Protein AF-A0A8W7PYZ7-F1 (afdb_monomer_lite)

Secondary structure (DSSP, 8-state):
---SHHHHHHHHHHHHHHHHHHHHHHHHHH-TTTT----TT-------SS-EE-----SEE-HHHHHHHTT-SSEEE--EES-GGGTEEEEEEETTEEEEEE-S--SS-SS---GGGEEEEHHHHHT-TT------TTTHHHHHHHHTT--GGGEEE-HHHHTS--EE------PPPPEEE--S-HHHHTTSHHHHHHHHHHHTTS-EEESSSSEEP-EEETTEEE-GGGGG-

Radius of gyration: 27.24 Å; chains: 1; bounding box: 59×61×91 Å

pLDDT: mean 79.88, std 17.08, range [31.34, 96.62]

InterPro domains:
  IPR005027 Glycosyl transferase, family 43 [PF03360] (68-173)
  IPR005027 Glycosyl transferase, family 43 [PTHR10896] (60-178)
  IPR029044 Nucleotide-diphospho-sugar transferases [G3DSA:3.90.550.10] (58-192)
  IPR029044 Nucleotide-diphospho-sugar transferases [SSF53448] (68-176)

Foldseek 3Di:
DDDPPVVVVVVVVVVVVVVVVVVVVVCCVVCVPPPPDPCPPPDDPPPQDFDWDQPDPADAFAPVVVVQQSPQPAKEFAKEACADQLRIKGFKFAPQFGQFIWHLDLPLFQDQDDSNGMIGGVVLVVVQPPQDQDPDPSCRVRSNCVSSVDDRRSYGYTPVRRLDHRHYRDDDDPDAQHEEAAQDDLVLCVSISNSSVSVVCVVVRNHHYDNPDGRYTWIGHRSDTDRPCVVVD

Organism: Anopheles coluzzii (NCBI:txid1518534)

Structure (mmCIF, N/CA/C/O backbone):
data_AF-A0A8W7PYZ7-F1
#
_entry.id   AF-A0A8W7PYZ7-F1
#
loop_
_atom_site.group_PDB
_atom_site.id
_atom_site.type_symbol
_atom_site.label_atom_id
_atom_site.label_alt_id
_atom_site.label_comp_id
_atom_site.label_asym_id
_atom_site.label_entity_id
_atom_site.label_seq_id
_atom_site.pdbx_PDB_ins_code
_atom_site.Cartn_x
_atom_site.Cartn_y
_atom_site.Cartn_z
_atom_site.occupancy
_atom_site.B_iso_or_equiv
_atom_site.auth_seq_id
_atom_site.auth_comp_id
_atom_site.auth_asym_id
_atom_site.auth_atom_id
_atom_site.pdbx_PDB_model_num
ATOM 1 N N . MET A 1 1 ? -29.301 44.071 -71.302 1.00 44.09 1 MET A N 1
ATOM 2 C CA . MET A 1 1 ? -29.989 42.906 -70.702 1.00 44.09 1 MET A CA 1
ATOM 3 C C . MET A 1 1 ? -29.225 42.459 -69.457 1.00 44.09 1 MET A C 1
ATOM 5 O O . MET A 1 1 ? -28.259 41.724 -69.577 1.00 44.09 1 MET A O 1
ATOM 9 N N . GLY A 1 2 ? -29.612 42.940 -68.274 1.00 45.56 2 GLY A N 1
ATOM 10 C CA . GLY A 1 2 ? -29.101 42.477 -66.977 1.00 45.56 2 GLY A CA 1
ATOM 11 C C . GLY A 1 2 ? -30.307 42.198 -66.090 1.00 45.56 2 GLY A C 1
ATOM 12 O O . GLY A 1 2 ? -30.921 43.128 -65.585 1.00 45.56 2 GLY A O 1
ATOM 13 N N . GLY A 1 3 ? -30.742 40.937 -66.058 1.00 44.16 3 GLY A N 1
ATOM 14 C CA . GLY A 1 3 ? -32.042 40.531 -65.518 1.00 44.16 3 GLY A CA 1
ATOM 15 C C . GLY A 1 3 ? -32.145 40.547 -63.982 1.00 44.16 3 GLY A C 1
ATOM 16 O O . GLY A 1 3 ? -31.135 40.677 -63.291 1.00 44.16 3 GLY A O 1
ATOM 17 N N . PRO A 1 4 ? -33.358 40.336 -63.435 1.00 53.09 4 PRO A N 1
ATOM 18 C CA . PRO A 1 4 ? -33.716 40.479 -62.015 1.00 53.09 4 PRO A CA 1
ATOM 19 C C . PRO A 1 4 ? -33.202 39.323 -61.127 1.00 53.09 4 PRO A C 1
ATOM 21 O O . PRO A 1 4 ? -33.921 38.800 -60.280 1.00 53.09 4 PRO A O 1
ATOM 24 N N . ARG A 1 5 ? -31.962 38.862 -61.333 1.00 51.47 5 ARG A N 1
ATOM 25 C CA . ARG A 1 5 ? -31.424 37.638 -60.707 1.00 51.47 5 ARG A CA 1
ATOM 26 C C . ARG A 1 5 ? -30.732 37.863 -59.356 1.00 51.47 5 ARG A C 1
ATOM 28 O O . ARG A 1 5 ? -30.641 36.924 -58.573 1.00 51.47 5 ARG A O 1
ATOM 35 N N . THR A 1 6 ? -30.284 39.076 -59.035 1.00 54.50 6 THR A N 1
ATOM 36 C CA . THR A 1 6 ? -29.519 39.355 -57.802 1.00 54.50 6 THR A CA 1
ATOM 37 C C . THR A 1 6 ? -30.389 39.572 -56.559 1.00 54.50 6 THR A C 1
ATOM 39 O O . THR A 1 6 ? -30.038 39.081 -55.487 1.00 54.50 6 THR A O 1
ATOM 42 N N . SER A 1 7 ? -31.553 40.224 -56.669 1.00 52.19 7 SER A N 1
ATOM 43 C CA . SER A 1 7 ? -32.444 40.454 -55.513 1.00 52.19 7 SER A CA 1
ATOM 44 C C . SER A 1 7 ? -33.155 39.178 -55.042 1.00 52.19 7 SER A C 1
ATOM 46 O O . SER A 1 7 ? -33.316 38.962 -53.840 1.00 52.19 7 SER A O 1
ATOM 48 N N . ILE A 1 8 ? -33.518 38.294 -55.979 1.00 56.94 8 ILE A N 1
ATOM 49 C CA . ILE A 1 8 ? -34.173 37.009 -55.700 1.00 56.94 8 ILE A CA 1
ATOM 50 C C . ILE A 1 8 ? -33.225 36.081 -54.932 1.00 56.94 8 ILE A C 1
ATOM 52 O O . ILE A 1 8 ? -33.639 35.473 -53.951 1.00 56.94 8 ILE A O 1
ATOM 56 N N . PHE A 1 9 ? -31.942 36.043 -55.302 1.00 55.41 9 PHE A N 1
ATOM 57 C CA . PHE A 1 9 ? -30.943 35.165 -54.686 1.00 55.41 9 PHE A CA 1
ATOM 58 C C . PHE A 1 9 ? -30.613 35.551 -53.232 1.00 55.41 9 PHE A C 1
ATOM 60 O O . PHE A 1 9 ? -30.503 34.690 -52.359 1.00 55.41 9 PHE A O 1
ATOM 67 N N . LEU A 1 10 ? -30.525 36.854 -52.934 1.00 55.81 10 LEU A N 1
ATOM 68 C CA . LEU A 1 10 ? -30.365 37.361 -51.563 1.00 55.81 10 LEU A CA 1
ATOM 69 C C . LEU A 1 10 ? -31.605 37.092 -50.697 1.00 55.81 10 LEU A C 1
ATOM 71 O O . LEU A 1 10 ? -31.470 36.753 -49.519 1.00 55.81 10 LEU A O 1
ATOM 75 N N . ARG A 1 11 ? -32.807 37.195 -51.278 1.00 55.12 11 ARG A N 1
ATOM 76 C CA . ARG A 1 11 ? -34.067 36.867 -50.596 1.00 55.12 11 ARG A CA 1
ATOM 77 C C . ARG A 1 11 ? -34.180 35.362 -50.332 1.00 55.12 11 ARG A C 1
ATOM 79 O O . ARG A 1 11 ? -34.591 34.986 -49.241 1.00 55.12 11 ARG A O 1
ATOM 86 N N . GLN A 1 12 ? -33.725 34.520 -51.263 1.00 55.97 12 GLN A N 1
ATOM 87 C CA . GLN A 1 12 ? -33.656 33.061 -51.111 1.00 55.97 12 GLN A CA 1
ATOM 88 C C . GLN A 1 12 ? -32.677 32.635 -50.012 1.00 55.97 12 GLN A C 1
ATOM 90 O O . GLN A 1 12 ? -33.028 31.797 -49.190 1.00 55.97 12 GLN A O 1
ATOM 95 N N . LYS A 1 13 ? -31.485 33.247 -49.940 1.00 55.66 13 LYS A N 1
ATOM 96 C CA . LYS A 1 13 ? -30.508 32.964 -48.874 1.00 55.66 13 LYS A CA 1
ATOM 97 C C . LYS A 1 13 ? -30.997 33.410 -47.497 1.00 55.66 13 LYS A C 1
ATOM 99 O O . LYS A 1 13 ? -30.866 32.652 -46.543 1.00 55.66 13 LYS A O 1
ATOM 104 N N . LYS A 1 14 ? -31.606 34.599 -47.386 1.00 59.03 14 LYS A N 1
ATOM 105 C CA . LYS A 1 14 ? -32.226 35.047 -46.125 1.00 59.03 14 LYS A CA 1
ATOM 106 C C . LYS A 1 14 ? -33.384 34.137 -45.713 1.00 59.03 14 LYS A C 1
ATOM 108 O O . LYS A 1 14 ? -33.478 33.787 -44.545 1.00 59.03 14 LYS A O 1
ATOM 113 N N . PHE A 1 15 ? -34.218 33.710 -46.661 1.00 66.50 15 PHE A N 1
ATOM 114 C CA . PHE A 1 15 ? -35.317 32.783 -46.390 1.00 66.50 15 PHE A CA 1
ATOM 115 C C . PHE A 1 15 ? -34.813 31.393 -45.981 1.00 66.50 15 PHE A C 1
ATOM 117 O O . PHE A 1 15 ? -35.341 30.825 -45.035 1.00 66.50 15 PHE A O 1
ATOM 124 N N . GLN A 1 16 ? -33.749 30.878 -46.609 1.00 67.62 16 GLN A N 1
ATOM 125 C CA . GLN A 1 16 ? -33.106 29.632 -46.180 1.00 67.62 16 GLN A CA 1
ATOM 126 C C . GLN A 1 16 ? -32.521 29.734 -44.772 1.00 67.62 16 GLN A C 1
ATOM 128 O O . GLN A 1 16 ? -32.728 28.826 -43.980 1.00 67.62 16 GLN A O 1
ATOM 133 N N . PHE A 1 17 ? -31.834 30.827 -44.432 1.00 69.00 17 PHE A N 1
ATOM 134 C CA . PHE A 1 17 ? -31.299 31.012 -43.080 1.00 69.00 17 PHE A CA 1
ATOM 135 C C . PHE A 1 17 ? -32.407 31.082 -42.026 1.00 69.00 17 PHE A C 1
ATOM 137 O O . PHE A 1 17 ? -32.292 30.452 -40.979 1.00 69.00 17 PHE A O 1
ATOM 144 N N . VAL A 1 18 ? -33.497 31.796 -42.317 1.00 72.75 18 VAL A N 1
ATOM 145 C CA . VAL A 1 18 ? -34.658 31.874 -41.419 1.00 72.75 18 VAL A CA 1
ATOM 146 C C . VAL A 1 18 ? -35.349 30.514 -41.295 1.00 72.75 18 VAL A C 1
ATOM 148 O O . VAL A 1 18 ? -35.717 30.128 -40.192 1.00 72.75 18 VAL A O 1
ATOM 151 N N . LEU A 1 19 ? -35.475 29.759 -42.390 1.00 76.38 19 LEU A N 1
ATOM 152 C CA . LEU A 1 19 ? -36.075 28.425 -42.379 1.00 76.38 19 LEU A CA 1
ATOM 153 C C . LEU A 1 19 ? -35.221 27.424 -41.586 1.00 76.38 19 LEU A C 1
ATOM 155 O O . LEU A 1 19 ? -35.761 26.676 -40.782 1.00 76.38 19 LEU A O 1
ATOM 159 N N . VAL A 1 20 ? -33.896 27.439 -41.760 1.00 72.94 20 VAL A N 1
ATOM 160 C CA . VAL A 1 20 ? -32.975 26.574 -41.003 1.00 72.94 20 VAL A CA 1
ATOM 161 C C . VAL A 1 20 ? -33.005 26.928 -39.518 1.00 72.94 20 VAL A C 1
ATOM 163 O O . VAL A 1 20 ? -33.133 26.034 -38.688 1.00 72.94 20 VAL A O 1
ATOM 166 N N . ALA A 1 21 ? -32.968 28.218 -39.172 1.00 72.62 21 ALA A N 1
ATOM 167 C CA . ALA A 1 21 ? -33.079 28.653 -37.782 1.00 72.62 21 ALA A CA 1
ATOM 168 C C . ALA A 1 21 ? -34.425 28.241 -37.159 1.00 72.62 21 ALA A C 1
ATOM 170 O O . ALA A 1 21 ? -34.453 27.734 -36.041 1.00 72.62 21 ALA A O 1
ATOM 171 N N . ALA A 1 22 ? -35.530 28.387 -37.897 1.00 76.81 22 ALA A N 1
ATOM 172 C CA . ALA A 1 22 ? -36.854 27.983 -37.433 1.00 76.81 22 ALA A CA 1
ATOM 173 C C . ALA A 1 22 ? -36.963 26.464 -37.229 1.00 76.81 22 ALA A C 1
ATOM 175 O O . ALA A 1 22 ? -37.539 26.036 -36.236 1.00 76.81 22 ALA A O 1
ATOM 176 N N . VAL A 1 23 ? -36.376 25.649 -38.114 1.00 77.00 23 VAL A N 1
ATOM 177 C CA . VAL A 1 23 ? -36.355 24.183 -37.971 1.00 77.00 23 VAL A CA 1
ATOM 178 C C . VAL A 1 23 ? -35.507 23.751 -36.775 1.00 77.00 23 VAL A C 1
ATOM 180 O O . VAL A 1 23 ? -35.928 22.871 -36.035 1.00 77.00 23 VAL A O 1
ATOM 183 N N . VAL A 1 24 ? -34.356 24.385 -36.534 1.00 72.12 24 VAL A N 1
ATOM 184 C CA . VAL A 1 24 ? -33.513 24.078 -35.364 1.00 72.12 24 VAL A CA 1
ATOM 185 C C . VAL A 1 24 ? -34.242 24.414 -34.063 1.00 72.12 24 VAL A C 1
ATOM 187 O O . VAL A 1 24 ? -34.288 23.585 -33.160 1.00 72.12 24 VAL A O 1
ATOM 190 N N . VAL A 1 25 ? -34.885 25.583 -33.982 1.00 74.62 25 VAL A N 1
ATOM 191 C CA . VAL A 1 25 ? -35.689 25.962 -32.808 1.00 74.62 25 VAL A CA 1
ATOM 192 C C . VAL A 1 25 ? -36.889 25.026 -32.638 1.00 74.62 25 VAL A C 1
ATOM 194 O O . VAL A 1 25 ? -37.174 24.590 -31.529 1.00 74.62 25 VAL A O 1
ATOM 197 N N . PHE A 1 26 ? -37.562 24.654 -33.728 1.00 76.62 26 PHE A N 1
ATOM 198 C CA . PHE A 1 26 ? -38.690 23.722 -33.700 1.00 76.62 26 PHE A CA 1
ATOM 199 C C . PHE A 1 26 ? -38.280 22.313 -33.249 1.00 76.62 26 PHE A C 1
ATOM 201 O O . PHE A 1 26 ? -39.013 21.683 -32.494 1.00 76.62 26 PHE A O 1
ATOM 208 N N . LEU A 1 27 ? -37.093 21.840 -33.643 1.00 67.06 27 LEU A N 1
ATOM 209 C CA . LEU A 1 27 ? -36.541 20.563 -33.186 1.00 67.06 27 LEU A CA 1
ATOM 210 C C . LEU A 1 27 ? -36.169 20.595 -31.698 1.00 67.06 27 LEU A C 1
ATOM 212 O O . LEU A 1 27 ? -36.444 19.625 -31.002 1.00 67.06 27 LEU A O 1
ATOM 216 N N . ILE A 1 28 ? -35.632 21.710 -31.193 1.00 65.38 28 ILE A N 1
ATOM 217 C CA . ILE A 1 28 ? -35.349 21.891 -29.757 1.00 65.38 28 ILE A CA 1
ATOM 218 C C . ILE A 1 28 ? -36.650 21.909 -28.937 1.00 65.38 28 ILE A C 1
ATOM 220 O O . ILE A 1 28 ? -36.704 21.342 -27.851 1.00 65.38 28 ILE A O 1
ATOM 224 N N . VAL A 1 29 ? -37.715 22.524 -29.463 1.00 71.62 29 VAL A N 1
ATOM 225 C CA . VAL A 1 29 ? -39.015 22.619 -28.774 1.00 71.62 29 VAL A CA 1
ATOM 226 C C . VAL A 1 29 ? -39.801 21.304 -28.820 1.00 71.62 29 VAL A C 1
ATOM 228 O O . VAL A 1 29 ? -40.470 20.967 -27.846 1.00 71.62 29 VAL A O 1
ATOM 231 N N . LEU A 1 30 ? -39.742 20.554 -29.926 1.00 71.50 30 LEU A N 1
ATOM 232 C CA . LEU A 1 30 ? -40.467 19.283 -30.066 1.00 71.50 30 LEU A CA 1
ATOM 233 C C . LEU A 1 30 ? -39.732 18.075 -29.488 1.00 71.50 30 LEU A C 1
ATOM 235 O O . LEU A 1 30 ? -40.381 17.097 -29.121 1.00 71.50 30 LEU A O 1
ATOM 239 N N . PHE A 1 31 ? -38.405 18.133 -29.402 1.00 62.78 31 PHE A N 1
ATOM 240 C CA . PHE A 1 31 ? -37.583 17.064 -28.844 1.00 62.78 31 PHE A CA 1
ATOM 241 C C . PHE A 1 31 ? -36.686 17.599 -27.718 1.00 62.78 31 PHE A C 1
ATOM 243 O O . PHE A 1 31 ? -35.461 17.510 -27.823 1.00 62.78 31 PHE A O 1
ATOM 250 N N . PRO A 1 32 ? -37.267 18.122 -26.617 1.00 53.34 32 PRO A N 1
ATOM 251 C CA . PRO A 1 32 ? -36.484 18.651 -25.498 1.00 53.34 32 PRO A CA 1
ATOM 252 C C . PRO A 1 32 ? -35.578 17.586 -24.854 1.00 53.34 32 PRO A C 1
ATOM 254 O O . PRO A 1 32 ? -34.594 17.933 -24.216 1.00 53.34 32 PRO A O 1
ATOM 257 N N . ASN A 1 33 ? -35.868 16.299 -25.088 1.00 52.03 33 ASN A N 1
ATOM 258 C CA . ASN A 1 33 ? -35.137 15.149 -24.552 1.00 52.03 33 ASN A CA 1
ATOM 259 C C . ASN A 1 33 ? -34.164 14.492 -25.555 1.00 52.03 33 ASN A C 1
ATOM 261 O O . ASN A 1 33 ? -33.685 13.395 -25.294 1.00 52.03 33 ASN A O 1
ATOM 265 N N . LEU A 1 34 ? -33.875 15.094 -26.723 1.00 48.28 34 LEU A N 1
ATOM 266 C CA . LEU A 1 34 ? -32.869 14.531 -27.652 1.00 48.28 34 LEU A CA 1
ATOM 267 C C . LEU A 1 34 ? -31.419 14.877 -27.269 1.00 48.28 34 LEU A C 1
ATOM 269 O O . LEU A 1 34 ? -30.482 14.439 -27.934 1.00 48.28 34 LEU A O 1
ATOM 273 N N . TYR A 1 35 ? -31.246 15.671 -26.214 1.00 45.97 35 TYR A N 1
ATOM 274 C CA . TYR A 1 35 ? -29.971 15.964 -25.575 1.00 45.97 35 TYR A CA 1
ATOM 275 C C . TYR A 1 35 ? -30.098 15.626 -24.088 1.00 45.97 35 TYR A C 1
ATOM 277 O O . TYR A 1 35 ? -29.985 16.487 -23.223 1.00 45.97 35 TYR A O 1
ATOM 285 N N . ASP A 1 36 ? -30.430 14.368 -23.810 1.00 42.19 36 ASP A N 1
ATOM 286 C CA . ASP A 1 36 ? -30.350 13.816 -22.463 1.00 42.19 36 ASP A CA 1
ATOM 287 C C . ASP A 1 36 ? -28.872 13.491 -22.216 1.00 42.19 36 ASP A C 1
ATOM 289 O O . ASP A 1 36 ? -28.361 12.435 -22.597 1.00 42.19 36 ASP A O 1
ATOM 293 N N . SER A 1 37 ? -28.129 14.481 -21.719 1.00 46.78 37 SER A N 1
ATOM 294 C CA . SER A 1 37 ? -26.826 14.234 -21.112 1.00 46.78 37 SER A CA 1
ATOM 295 C C . SER A 1 37 ? -27.054 13.259 -19.969 1.00 46.78 37 SER A C 1
ATOM 297 O O . SER A 1 37 ? -27.860 13.565 -19.099 1.00 46.78 37 SER A O 1
ATOM 299 N N . GLU A 1 38 ? -26.377 12.109 -19.983 1.00 43.34 38 GLU A N 1
ATOM 300 C CA . GLU A 1 38 ? -26.417 11.136 -18.890 1.00 43.34 38 GLU A CA 1
ATOM 301 C C . GLU A 1 38 ? -26.340 11.864 -17.538 1.00 43.34 38 GLU A C 1
ATOM 303 O O . GLU A 1 38 ? -25.317 12.457 -17.190 1.00 43.34 38 GLU A O 1
ATOM 308 N N . ASP A 1 39 ? -27.465 11.876 -16.823 1.00 38.06 39 ASP A N 1
ATOM 309 C CA . ASP A 1 39 ? -27.638 12.547 -15.539 1.00 38.06 39 ASP A CA 1
ATOM 310 C C . ASP A 1 39 ? -26.765 11.838 -14.490 1.00 38.06 39 ASP A C 1
ATOM 312 O O . ASP A 1 39 ? -27.171 10.868 -13.840 1.00 38.06 39 ASP A O 1
ATOM 316 N N . TYR A 1 40 ? -25.526 12.309 -14.333 1.00 43.72 40 TYR A N 1
ATOM 317 C CA . TYR A 1 40 ? -24.604 11.868 -13.279 1.00 43.72 40 TYR A CA 1
ATOM 318 C C . TYR A 1 40 ? -25.060 12.302 -11.871 1.00 43.72 40 TYR A C 1
ATOM 320 O O . TYR A 1 40 ? -24.470 11.871 -10.883 1.00 43.72 40 TYR A O 1
ATOM 328 N N . GLU A 1 41 ? -26.125 13.103 -11.760 1.00 39.66 41 GLU A N 1
ATOM 329 C CA . GLU A 1 41 ? -26.678 13.619 -10.499 1.00 39.66 41 GLU A CA 1
ATOM 330 C C . GLU A 1 41 ? -27.924 12.858 -10.013 1.00 39.66 41 GLU A C 1
ATOM 332 O O . GLU A 1 41 ? -28.773 13.394 -9.301 1.00 39.66 41 GLU A O 1
ATOM 337 N N . LYS A 1 42 ? -28.062 11.574 -10.360 1.00 35.09 42 LYS A N 1
ATOM 338 C CA . LYS A 1 42 ? -29.102 10.742 -9.746 1.00 35.09 42 LYS A CA 1
ATOM 339 C C . LYS A 1 42 ? -28.713 10.404 -8.303 1.00 35.09 42 LYS A C 1
ATOM 341 O O . LYS A 1 42 ? -27.980 9.447 -8.051 1.00 35.09 42 LYS A O 1
ATOM 346 N N . GLU A 1 43 ? -29.214 11.183 -7.347 1.00 36.38 43 GLU A N 1
ATOM 347 C CA . GLU A 1 43 ? -29.119 10.862 -5.922 1.00 36.38 43 GLU A CA 1
ATOM 348 C C . GLU A 1 43 ? -29.919 9.586 -5.621 1.00 36.38 43 GLU A C 1
ATOM 350 O O . GLU A 1 43 ? -31.152 9.561 -5.633 1.00 36.38 43 GLU A O 1
ATOM 355 N N . TYR A 1 44 ? -29.208 8.493 -5.347 1.00 42.53 44 TYR A N 1
ATOM 356 C CA . TYR A 1 44 ? -29.804 7.305 -4.750 1.00 42.53 44 TYR A CA 1
ATOM 357 C C . TYR A 1 44 ? -29.841 7.507 -3.231 1.00 42.53 44 TYR A C 1
ATOM 359 O O . TYR A 1 44 ? -28.776 7.707 -2.642 1.00 42.53 44 TYR A O 1
ATOM 367 N N . PRO A 1 45 ? -31.007 7.414 -2.563 1.00 31.34 45 PRO A N 1
ATOM 368 C CA . PRO A 1 45 ? -31.064 7.409 -1.108 1.00 31.34 45 PRO A CA 1
ATOM 369 C C . PRO A 1 45 ? -30.409 6.121 -0.601 1.00 31.34 45 PRO A C 1
ATOM 371 O O . PRO A 1 45 ? -31.030 5.063 -0.498 1.00 31.34 45 PRO A O 1
ATOM 374 N N . LEU A 1 46 ? -29.107 6.194 -0.339 1.00 40.25 46 LEU A N 1
ATOM 375 C CA . LEU A 1 46 ? -28.364 5.143 0.327 1.00 40.25 46 LEU A CA 1
ATOM 376 C C . LEU A 1 46 ? -28.745 5.201 1.804 1.00 40.25 46 LEU A C 1
ATOM 378 O O . LEU A 1 46 ? -28.318 6.096 2.528 1.00 40.25 46 LEU A O 1
ATOM 382 N N . LEU A 1 47 ? -29.555 4.243 2.251 1.00 36.03 47 LEU A N 1
ATOM 383 C CA . LEU A 1 47 ? -29.657 3.901 3.668 1.00 36.03 47 LEU A CA 1
ATOM 384 C C . LEU A 1 47 ? -28.246 3.520 4.146 1.00 36.03 47 LEU A C 1
ATOM 386 O O . LEU A 1 47 ? -27.748 2.431 3.859 1.00 36.03 47 LEU A O 1
ATOM 390 N N . LEU A 1 48 ? -27.568 4.480 4.774 1.00 44.41 48 LEU A N 1
ATOM 391 C CA . LEU A 1 48 ? -26.211 4.364 5.299 1.00 44.41 48 LEU A CA 1
ATOM 392 C C . LEU A 1 48 ? -26.247 3.564 6.605 1.00 44.41 48 LEU A C 1
ATOM 394 O O . LEU A 1 48 ? -26.316 4.127 7.692 1.00 44.41 48 LEU A O 1
ATOM 398 N N . GLU A 1 49 ? -26.202 2.239 6.503 1.00 41.84 49 GLU A N 1
ATOM 399 C CA . GLU A 1 49 ? -25.761 1.399 7.618 1.00 41.84 49 GLU A CA 1
ATOM 400 C C . GLU A 1 49 ? -24.226 1.342 7.614 1.00 41.84 49 GLU A C 1
ATOM 402 O O . GLU A 1 49 ? -23.620 0.890 6.640 1.00 41.84 49 GLU A O 1
ATOM 407 N N . ASN A 1 50 ? -23.617 1.767 8.726 1.00 43.97 50 ASN A N 1
ATOM 408 C CA . ASN A 1 50 ? -22.170 1.874 8.975 1.00 43.97 50 ASN A CA 1
ATOM 409 C C . ASN A 1 50 ? -21.513 3.063 8.263 1.00 43.97 50 ASN A C 1
ATOM 411 O O . ASN A 1 50 ? -20.890 2.936 7.210 1.00 43.97 50 ASN A O 1
ATOM 415 N N . GLU A 1 51 ? -21.653 4.235 8.876 1.00 53.31 51 GLU A N 1
ATOM 416 C CA . GLU A 1 51 ? -20.945 5.456 8.509 1.00 53.31 51 GLU A CA 1
ATOM 417 C C . GLU A 1 51 ? -19.425 5.175 8.371 1.00 53.31 51 GLU A C 1
ATOM 419 O O . GLU A 1 51 ? -18.796 4.589 9.255 1.00 53.31 51 GLU A O 1
ATOM 424 N N . GLN A 1 52 ? -18.821 5.539 7.235 1.00 54.19 52 GLN A N 1
ATOM 425 C CA . GLN A 1 52 ? -17.397 5.325 6.937 1.00 54.19 52 GLN A CA 1
ATOM 426 C C . GLN A 1 52 ? -16.743 6.634 6.514 1.00 54.19 52 GLN A C 1
ATOM 428 O O . GLN A 1 52 ? -17.289 7.352 5.676 1.00 54.19 52 GLN A O 1
ATOM 433 N N . LEU A 1 53 ? -15.543 6.915 7.033 1.00 51.88 53 LEU A N 1
ATOM 434 C CA . LEU A 1 53 ? -14.718 7.998 6.508 1.00 51.88 53 LEU A CA 1
ATOM 435 C C . LEU A 1 53 ? -13.917 7.462 5.328 1.00 51.88 53 LEU A C 1
ATOM 437 O O . LEU A 1 53 ? -12.917 6.758 5.486 1.00 51.88 53 LEU A O 1
ATOM 441 N N . VAL A 1 54 ? -14.368 7.820 4.134 1.00 51.81 54 VAL A N 1
ATOM 442 C CA . VAL A 1 54 ? -13.621 7.587 2.907 1.00 51.81 54 VAL A CA 1
ATOM 443 C C . VAL A 1 54 ? -12.885 8.878 2.573 1.00 51.81 54 VAL A C 1
ATOM 445 O O . VAL A 1 54 ? -13.500 9.852 2.144 1.00 51.81 54 VAL A O 1
ATOM 448 N N . ILE A 1 55 ? -11.566 8.896 2.761 1.00 49.78 55 ILE A N 1
ATOM 449 C CA . ILE A 1 55 ? -10.731 10.003 2.287 1.00 49.78 55 ILE A CA 1
ATOM 450 C C . ILE A 1 55 ? -10.474 9.763 0.794 1.00 49.78 55 ILE A C 1
ATOM 452 O O . ILE A 1 55 ? -9.451 9.226 0.384 1.00 49.78 55 ILE A O 1
ATOM 456 N N . CYS A 1 56 ? -11.470 10.078 -0.035 1.00 45.97 56 CYS A N 1
ATOM 457 C CA . CYS A 1 56 ? -11.338 10.052 -1.489 1.00 45.97 56 CYS A CA 1
ATOM 458 C C . CYS A 1 56 ? -10.863 11.422 -1.968 1.00 45.97 56 CYS A C 1
ATOM 460 O O . CYS A 1 56 ? -11.641 12.372 -1.984 1.00 45.97 56 CYS A O 1
ATOM 462 N N . TYR A 1 57 ? -9.613 11.508 -2.409 1.00 44.81 57 TYR A N 1
ATOM 463 C CA . TYR A 1 57 ? -9.121 12.649 -3.175 1.00 44.81 57 TYR A CA 1
ATOM 464 C C . TYR A 1 57 ? -8.576 12.168 -4.521 1.00 44.81 57 TYR A C 1
ATOM 466 O O . TYR A 1 57 ? -7.422 12.393 -4.826 1.00 44.81 57 TYR A O 1
ATOM 474 N N . GLU A 1 58 ? -9.368 11.445 -5.320 1.00 52.81 58 GLU A N 1
ATOM 475 C CA . GLU A 1 58 ? -8.906 10.995 -6.642 1.00 52.81 58 GLU A CA 1
ATOM 476 C C . GLU A 1 58 ? -10.031 10.924 -7.679 1.00 52.81 58 GLU A C 1
ATOM 478 O O . GLU A 1 58 ? -11.182 10.618 -7.365 1.00 52.81 58 GLU A O 1
ATOM 483 N N . SER A 1 59 ? -9.667 11.212 -8.930 1.00 55.22 59 SER A N 1
ATOM 484 C CA . SER A 1 59 ? -10.591 11.506 -10.039 1.00 55.22 59 SER A CA 1
ATOM 485 C C . SER A 1 59 ? -11.112 10.279 -10.797 1.00 55.22 59 SER A C 1
ATOM 487 O O . SER A 1 59 ? -12.045 10.414 -11.583 1.00 55.22 59 SER A O 1
ATOM 489 N N . ASN A 1 60 ? -10.556 9.082 -10.561 1.00 62.97 60 ASN A N 1
ATOM 490 C CA . ASN A 1 60 ? -10.918 7.863 -11.294 1.00 62.97 60 ASN A CA 1
ATOM 491 C C . ASN A 1 60 ? -11.054 6.643 -10.371 1.00 62.97 60 ASN A C 1
ATOM 493 O O . ASN A 1 60 ? -10.073 6.023 -9.948 1.00 62.97 60 ASN A O 1
ATOM 497 N N . VAL A 1 61 ? -12.306 6.281 -10.085 1.00 67.56 61 VAL A N 1
ATOM 498 C CA . VAL A 1 61 ? -12.681 5.186 -9.184 1.00 67.56 61 VAL A CA 1
ATOM 499 C C . VAL A 1 61 ? -13.621 4.214 -9.897 1.00 67.56 61 VAL A C 1
ATOM 501 O O . VAL A 1 61 ? -14.628 4.618 -10.471 1.00 67.56 61 VAL A O 1
ATOM 504 N N . ASP A 1 62 ? -13.322 2.916 -9.827 1.00 73.69 62 ASP A N 1
ATOM 505 C CA . ASP A 1 62 ? -14.253 1.863 -10.238 1.00 73.69 62 ASP A CA 1
ATOM 506 C C . ASP A 1 62 ? -15.419 1.790 -9.238 1.00 73.69 62 ASP A C 1
ATOM 508 O O . ASP A 1 62 ? -15.198 1.684 -8.030 1.00 73.69 62 ASP A O 1
ATOM 512 N N . SER A 1 63 ? -16.662 1.791 -9.729 1.00 75.06 63 SER A N 1
ATOM 513 C CA . SER A 1 63 ? -17.877 1.675 -8.901 1.00 75.06 63 SER A CA 1
ATOM 514 C C . SER A 1 63 ? -17.850 0.503 -7.903 1.00 75.06 63 SER A C 1
ATOM 516 O O . SER A 1 63 ? -18.390 0.612 -6.800 1.00 75.06 63 SER A O 1
ATOM 518 N N . ARG A 1 64 ? -17.155 -0.597 -8.229 1.00 75.38 64 ARG A N 1
ATOM 519 C CA . ARG A 1 64 ? -16.971 -1.757 -7.342 1.00 75.38 64 ARG A CA 1
ATOM 520 C C . ARG A 1 64 ? -16.196 -1.406 -6.073 1.00 75.38 64 ARG A C 1
ATOM 522 O O . ARG A 1 64 ? -16.452 -2.012 -5.037 1.00 75.38 64 ARG A O 1
ATOM 529 N N . LYS A 1 65 ? -15.306 -0.405 -6.105 1.00 71.75 65 LYS A N 1
ATOM 530 C CA . LYS A 1 65 ? -14.566 0.070 -4.923 1.00 71.75 65 LYS A CA 1
ATOM 531 C C . LYS A 1 65 ? -15.517 0.482 -3.802 1.00 71.75 65 LYS A C 1
ATOM 533 O O . LYS A 1 65 ? -15.296 0.111 -2.655 1.00 71.75 65 LYS A O 1
ATOM 538 N N . ALA A 1 66 ? -16.583 1.212 -4.134 1.00 73.12 66 ALA A N 1
ATOM 539 C CA . ALA A 1 66 ? -17.563 1.669 -3.153 1.00 73.12 66 ALA A CA 1
ATOM 540 C C . ALA A 1 66 ? -18.256 0.489 -2.447 1.00 73.12 66 ALA A C 1
ATOM 542 O O . ALA A 1 66 ? -18.515 0.544 -1.245 1.00 73.12 66 ALA A O 1
ATOM 543 N N . LEU A 1 67 ? -18.506 -0.605 -3.175 1.00 73.25 67 LEU A N 1
ATOM 544 C CA . LEU A 1 67 ? -19.078 -1.825 -2.608 1.00 73.25 67 LEU A CA 1
ATOM 545 C C . LEU A 1 67 ? -18.072 -2.586 -1.731 1.00 73.25 67 LEU A C 1
ATOM 547 O O . LEU A 1 67 ? -18.449 -3.121 -0.693 1.00 73.25 67 LEU A O 1
ATOM 551 N N . GLU A 1 68 ? -16.796 -2.610 -2.118 1.00 81.00 68 GLU A N 1
ATOM 552 C CA . GLU A 1 68 ? -15.726 -3.260 -1.350 1.00 81.00 68 GLU A CA 1
ATOM 553 C C . GLU A 1 68 ? -15.486 -2.574 0.003 1.00 81.00 68 GLU A C 1
ATOM 555 O O . GLU A 1 68 ? -15.341 -3.248 1.029 1.00 81.00 68 GLU A O 1
ATOM 560 N N . ILE A 1 69 ? -15.461 -1.236 0.022 1.00 84.88 69 ILE A N 1
ATOM 561 C CA . ILE A 1 69 ? -15.183 -0.478 1.248 1.00 84.88 69 ILE A CA 1
ATOM 562 C C . ILE A 1 69 ? -16.383 -0.443 2.191 1.00 84.88 69 ILE A C 1
ATOM 564 O O . ILE A 1 69 ? -16.153 -0.511 3.393 1.00 84.88 69 ILE A O 1
ATOM 568 N N . ARG A 1 70 ? -17.632 -0.487 1.691 1.00 83.56 70 ARG A N 1
ATOM 569 C CA . ARG A 1 70 ? -18.876 -0.460 2.496 1.00 83.56 70 ARG A CA 1
ATOM 570 C C . ARG A 1 70 ? -18.895 -1.449 3.666 1.00 83.56 70 ARG A C 1
ATOM 572 O O . ARG A 1 70 ? -19.511 -1.180 4.688 1.00 83.56 70 ARG A O 1
ATOM 579 N N . TYR A 1 71 ? -18.197 -2.575 3.547 1.00 85.25 71 TYR A N 1
ATOM 580 C CA . TYR A 1 71 ? -18.151 -3.622 4.574 1.00 85.25 71 TYR A CA 1
ATOM 581 C C . TYR A 1 71 ? -16.850 -3.638 5.394 1.00 85.25 71 TYR A C 1
ATOM 583 O O . TYR A 1 71 ? -16.492 -4.669 5.964 1.00 85.25 71 TYR A O 1
ATOM 591 N N . THR A 1 72 ? -16.100 -2.534 5.417 1.00 91.00 72 THR A N 1
ATOM 592 C CA . THR A 1 72 ? -14.910 -2.364 6.266 1.00 91.00 72 THR A CA 1
ATOM 593 C C . THR A 1 72 ? -15.303 -2.375 7.740 1.00 91.00 72 THR A C 1
ATOM 595 O O . THR A 1 72 ? -16.160 -1.596 8.150 1.00 91.00 72 THR A O 1
ATOM 598 N N . LYS A 1 73 ? -14.648 -3.219 8.544 1.00 92.69 73 LYS A N 1
ATOM 599 C CA . LYS A 1 73 ? -14.838 -3.278 10.002 1.00 92.69 73 LYS A CA 1
ATOM 600 C C . LYS A 1 73 ? -13.789 -2.462 10.747 1.00 92.69 73 LYS A C 1
ATOM 602 O O . LYS A 1 73 ? -14.130 -1.762 11.693 1.00 92.69 73 LYS A O 1
ATOM 607 N N . LYS A 1 74 ? -12.523 -2.541 10.326 1.00 94.25 74 LYS A N 1
ATOM 608 C CA . LYS A 1 74 ? -11.411 -1.761 10.896 1.00 94.25 74 LYS A CA 1
ATOM 609 C C . LYS A 1 74 ? -10.779 -0.868 9.841 1.00 94.25 74 LYS A C 1
ATOM 611 O O . LYS A 1 74 ? -11.162 0.293 9.715 1.00 94.25 74 LYS A O 1
ATOM 616 N N . VAL A 1 75 ? -9.851 -1.421 9.064 1.00 95.38 75 VAL A N 1
ATOM 617 C CA . VAL A 1 75 ? -9.182 -0.716 7.971 1.00 95.38 75 VAL A CA 1
ATOM 618 C C . VAL A 1 75 ? -9.120 -1.632 6.766 1.00 95.38 75 VAL A C 1
ATOM 620 O O . VAL A 1 75 ? -8.534 -2.710 6.829 1.00 95.38 75 VAL A O 1
ATOM 623 N N . SER A 1 76 ? -9.715 -1.205 5.661 1.00 95.31 76 SER A N 1
ATOM 624 C CA . SER A 1 76 ? -9.575 -1.892 4.386 1.00 95.31 76 SER A CA 1
ATOM 625 C C . SER A 1 76 ? -8.423 -1.303 3.594 1.00 95.31 76 SER A C 1
ATOM 627 O O . SER A 1 76 ? -8.189 -0.099 3.636 1.00 95.31 76 SER A O 1
ATOM 629 N N . MET A 1 77 ? -7.699 -2.154 2.871 1.00 95.50 77 MET A N 1
ATOM 630 C CA . MET A 1 77 ? -6.635 -1.718 1.969 1.00 95.50 77 MET A CA 1
ATOM 631 C C . MET A 1 77 ? -6.729 -2.437 0.632 1.00 95.50 77 MET A C 1
ATOM 633 O O . MET A 1 77 ? -7.145 -3.597 0.557 1.00 95.50 77 MET A O 1
ATOM 637 N N . PHE A 1 78 ? -6.334 -1.742 -0.428 1.00 94.06 78 PHE A N 1
ATOM 638 C CA . PHE A 1 78 ? -6.354 -2.254 -1.793 1.00 94.06 78 PHE A CA 1
ATOM 639 C C . PHE A 1 78 ? -5.313 -1.525 -2.662 1.00 94.06 78 PHE A C 1
ATOM 641 O O . PHE A 1 78 ? -4.802 -0.476 -2.272 1.00 94.06 78 PHE A O 1
ATOM 648 N N . PRO A 1 79 ? -4.953 -2.085 -3.829 1.00 95.62 79 PRO A N 1
ATOM 649 C CA . PRO A 1 79 ? -3.939 -1.502 -4.701 1.00 95.62 79 PRO A CA 1
ATOM 650 C C . PRO A 1 79 ? -4.393 -0.197 -5.368 1.00 95.62 79 PRO A C 1
ATOM 652 O O . PRO A 1 79 ? -5.548 -0.079 -5.790 1.00 95.62 79 PRO A O 1
ATOM 655 N N . VAL A 1 80 ? -3.450 0.731 -5.544 1.00 93.50 80 VAL A N 1
ATOM 656 C CA . VAL A 1 80 ? -3.621 2.002 -6.266 1.00 93.50 80 VAL A CA 1
ATOM 657 C C . VAL A 1 80 ? -2.658 2.051 -7.445 1.00 93.50 80 VAL A C 1
ATOM 659 O O . VAL A 1 80 ? -1.444 1.944 -7.270 1.00 93.50 80 VAL A O 1
ATOM 662 N N . GLY A 1 81 ? -3.192 2.189 -8.658 1.00 92.38 81 GLY A N 1
ATOM 663 C CA . GLY A 1 81 ? -2.387 2.296 -9.876 1.00 92.38 81 GLY A CA 1
ATOM 664 C C . GLY A 1 81 ? -1.853 3.711 -10.122 1.00 92.38 81 GLY A C 1
ATOM 665 O O . GLY A 1 81 ? -2.381 4.680 -9.581 1.00 92.38 81 GLY A O 1
ATOM 666 N N . LEU A 1 82 ? -0.842 3.820 -10.991 1.00 89.62 82 LEU A N 1
ATOM 667 C CA . LEU A 1 82 ? -0.166 5.070 -11.391 1.00 89.62 82 LEU A CA 1
ATOM 668 C C . LEU A 1 82 ? 0.595 5.784 -10.261 1.00 89.62 82 LEU A C 1
ATOM 670 O O . LEU A 1 82 ? 0.826 6.989 -10.320 1.00 89.62 82 LEU A O 1
ATOM 674 N N . ILE A 1 83 ? 1.058 5.023 -9.268 1.00 89.44 83 ILE A N 1
ATOM 675 C CA . ILE A 1 83 ? 1.865 5.550 -8.165 1.00 89.44 83 ILE A CA 1
ATOM 676 C C . ILE A 1 83 ? 3.359 5.339 -8.419 1.00 89.44 83 ILE A C 1
ATOM 678 O O . ILE A 1 83 ? 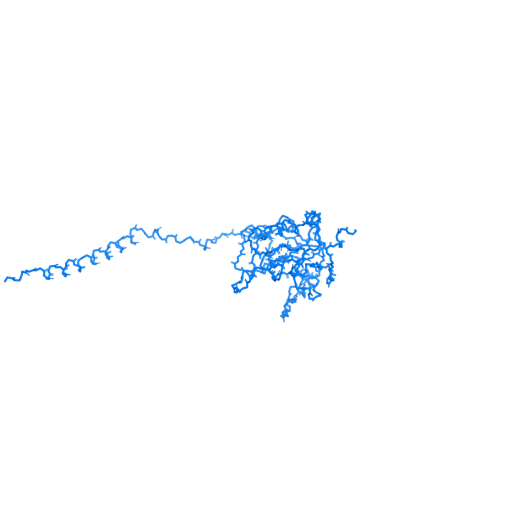3.823 4.210 -8.605 1.00 89.44 83 ILE A O 1
ATOM 682 N N . GLY A 1 84 ? 4.104 6.445 -8.356 1.00 88.00 84 GLY A N 1
ATOM 683 C CA . GLY A 1 84 ? 5.564 6.470 -8.276 1.00 88.00 84 GLY A CA 1
ATOM 684 C C . GLY A 1 84 ? 6.293 5.681 -9.369 1.00 88.00 84 GLY A C 1
ATOM 685 O O . GLY A 1 84 ? 5.791 5.483 -10.475 1.00 88.00 84 GLY A O 1
ATOM 686 N N . ASP A 1 85 ? 7.494 5.210 -9.040 1.00 91.38 85 ASP A N 1
ATOM 687 C CA . ASP A 1 85 ? 8.392 4.525 -9.979 1.00 91.38 85 ASP A CA 1
ATOM 688 C C . ASP A 1 85 ? 8.040 3.045 -10.182 1.00 91.38 85 ASP A C 1
ATOM 690 O O . ASP A 1 85 ? 8.685 2.359 -10.972 1.00 91.38 85 ASP A O 1
ATOM 694 N N . TYR A 1 86 ? 7.046 2.521 -9.459 1.00 92.69 86 TYR A N 1
ATOM 695 C CA . TYR A 1 86 ? 6.548 1.153 -9.653 1.00 92.69 86 TYR A CA 1
ATOM 696 C C . TYR A 1 86 ? 5.305 1.102 -10.551 1.00 92.69 86 TYR A C 1
ATOM 698 O O . TYR A 1 86 ? 4.940 0.031 -11.044 1.00 92.69 86 TYR A O 1
ATOM 706 N N . GLY A 1 87 ? 4.657 2.250 -10.780 1.00 91.69 87 GLY A N 1
ATOM 707 C CA . GLY A 1 87 ? 3.358 2.340 -11.447 1.00 91.69 87 GLY A CA 1
ATOM 708 C C . GLY A 1 87 ? 2.200 1.807 -10.595 1.00 91.69 87 GLY A C 1
ATOM 709 O O . GLY A 1 87 ? 1.072 1.721 -11.082 1.00 91.69 87 GLY A O 1
ATOM 710 N N . ILE A 1 88 ? 2.467 1.437 -9.339 1.00 94.25 88 ILE A N 1
ATOM 711 C CA . ILE A 1 88 ? 1.505 0.894 -8.382 1.00 94.25 88 ILE A CA 1
ATOM 712 C C . ILE A 1 88 ? 2.026 1.029 -6.948 1.00 94.25 88 ILE A C 1
ATOM 714 O O . ILE A 1 88 ? 3.215 0.840 -6.691 1.00 94.25 88 ILE A O 1
ATOM 718 N N . SER A 1 89 ? 1.108 1.290 -6.022 1.00 94.56 89 SER A N 1
ATOM 719 C CA . SER A 1 89 ? 1.285 1.077 -4.587 1.00 94.56 89 SER A CA 1
ATOM 720 C C . SER A 1 89 ? 0.297 0.004 -4.140 1.00 94.56 89 SER A C 1
ATOM 722 O O . SER A 1 89 ? -0.887 0.067 -4.479 1.00 94.56 89 SER A O 1
ATOM 724 N N . SER A 1 90 ? 0.765 -1.039 -3.456 1.00 95.56 90 SER A N 1
ATOM 725 C CA . SER A 1 90 ? -0.083 -2.180 -3.099 1.00 95.56 90 SER A CA 1
ATOM 726 C C . SER A 1 90 ? 0.331 -2.838 -1.788 1.00 95.56 90 SER A C 1
ATOM 728 O O . SER A 1 90 ? 1.518 -3.088 -1.579 1.00 95.56 90 SER A O 1
ATOM 730 N N . PRO A 1 91 ? -0.624 -3.282 -0.952 1.00 96.25 91 PRO A N 1
ATOM 731 C CA . PRO A 1 91 ? -0.347 -4.297 0.055 1.00 96.25 91 PRO A CA 1
ATOM 732 C C . PRO A 1 91 ? 0.173 -5.586 -0.601 1.00 96.25 91 PRO A C 1
ATOM 734 O O . PRO A 1 91 ? -0.255 -5.954 -1.700 1.00 96.25 91 PRO A O 1
ATOM 737 N N . ILE A 1 92 ? 1.073 -6.284 0.086 1.00 95.56 92 ILE A N 1
ATOM 738 C CA . ILE A 1 92 ? 1.524 -7.634 -0.253 1.00 95.56 92 ILE A CA 1
ATOM 739 C C . ILE A 1 92 ? 0.688 -8.603 0.571 1.00 95.56 92 ILE A C 1
ATOM 741 O O . ILE A 1 92 ? 0.757 -8.596 1.801 1.00 95.56 92 ILE A O 1
ATOM 745 N N . VAL A 1 93 ? -0.115 -9.415 -0.110 1.00 94.88 93 VAL A N 1
ATOM 746 C CA . VAL A 1 93 ? -1.095 -10.311 0.502 1.00 94.88 93 VAL A CA 1
ATOM 747 C C . VAL A 1 93 ? -0.700 -11.762 0.277 1.00 94.88 93 VAL A C 1
ATOM 749 O O . VAL A 1 93 ? -0.432 -12.182 -0.851 1.00 94.88 93 VAL A O 1
ATOM 752 N N . ARG A 1 94 ? -0.733 -12.544 1.358 1.00 91.50 94 ARG A N 1
ATOM 753 C CA . ARG A 1 94 ? -0.541 -13.995 1.351 1.00 91.50 94 ARG A CA 1
ATOM 754 C C . ARG A 1 94 ? -1.559 -14.638 2.285 1.00 91.50 94 ARG A C 1
ATOM 756 O O . ARG A 1 94 ? -1.782 -14.161 3.392 1.00 91.50 94 ARG A O 1
ATOM 763 N N . ASN A 1 95 ? -2.216 -15.705 1.830 1.00 90.31 95 ASN A N 1
ATOM 764 C CA . ASN A 1 95 ? -3.239 -16.421 2.608 1.00 90.31 95 ASN A CA 1
ATOM 765 C C . ASN A 1 95 ? -4.333 -15.497 3.198 1.00 90.31 95 ASN A C 1
ATOM 767 O O . ASN A 1 95 ? -4.783 -15.698 4.324 1.00 90.31 95 ASN A O 1
ATOM 771 N N . GLY A 1 96 ? -4.729 -14.457 2.454 1.00 91.56 96 GLY A N 1
ATOM 772 C CA . GLY A 1 96 ? -5.747 -13.487 2.881 1.00 91.56 96 GLY A CA 1
ATOM 773 C C . GLY A 1 96 ? -5.295 -12.495 3.958 1.00 91.56 96 GLY A C 1
ATOM 774 O O . GLY A 1 96 ? -6.137 -11.814 4.533 1.00 91.56 96 GLY A O 1
ATOM 775 N N . ARG A 1 97 ? -3.991 -12.401 4.250 1.00 94.00 97 ARG A N 1
ATOM 776 C CA . ARG A 1 97 ? -3.420 -11.450 5.215 1.00 94.00 97 ARG A CA 1
ATOM 777 C C . ARG A 1 97 ? -2.374 -10.563 4.559 1.00 94.00 97 ARG A C 1
ATOM 779 O O . ARG A 1 97 ? -1.644 -11.014 3.677 1.00 94.00 97 ARG A O 1
ATOM 786 N N . VAL A 1 98 ? -2.296 -9.314 5.005 1.00 95.62 98 VAL A N 1
ATOM 787 C CA . VAL A 1 98 ? -1.236 -8.390 4.592 1.00 95.62 98 VAL A CA 1
ATOM 788 C C . VAL A 1 98 ? 0.047 -8.740 5.343 1.00 95.62 98 VAL A C 1
ATOM 790 O O . VAL A 1 98 ? 0.041 -8.850 6.564 1.00 95.62 98 VAL A O 1
ATOM 793 N N . GLU A 1 99 ? 1.149 -8.921 4.618 1.00 94.38 99 GLU A N 1
ATOM 794 C CA . GLU A 1 99 ? 2.471 -9.241 5.183 1.00 94.38 99 GLU A CA 1
ATOM 795 C C . GLU A 1 99 ? 3.506 -8.128 4.943 1.00 94.38 99 GLU A C 1
ATOM 797 O O . GLU A 1 99 ? 4.594 -8.141 5.517 1.00 94.38 99 GLU A O 1
ATOM 802 N N . GLY A 1 100 ? 3.178 -7.145 4.107 1.00 94.88 100 GLY A N 1
ATOM 803 C CA . GLY A 1 100 ? 4.042 -6.018 3.781 1.00 94.88 100 GLY A CA 1
ATOM 804 C C . GLY A 1 100 ? 3.418 -5.133 2.715 1.00 94.88 100 GLY A C 1
ATOM 805 O O . GLY A 1 100 ? 2.242 -5.276 2.389 1.00 94.88 100 GLY A O 1
ATOM 806 N N . PHE A 1 101 ? 4.221 -4.235 2.158 1.00 95.88 101 PHE A N 1
ATOM 807 C CA . PHE A 1 101 ? 3.777 -3.260 1.169 1.00 95.88 101 PHE A CA 1
ATOM 808 C C . PHE A 1 101 ? 4.770 -3.157 0.020 1.00 95.88 101 PHE A C 1
ATOM 810 O O . PHE A 1 101 ? 5.982 -3.257 0.216 1.00 95.88 101 PHE A O 1
ATOM 817 N N . PHE A 1 102 ? 4.238 -2.954 -1.176 1.00 95.00 102 PHE A N 1
ATOM 818 C CA . PHE A 1 102 ? 4.968 -2.732 -2.406 1.00 95.00 102 PHE A CA 1
ATOM 819 C C . PHE A 1 102 ? 4.720 -1.301 -2.874 1.00 95.00 102 PHE A C 1
ATOM 821 O O . PHE A 1 102 ? 3.657 -1.000 -3.408 1.00 95.00 102 PHE A O 1
ATOM 828 N N . ASP A 1 103 ? 5.693 -0.430 -2.626 1.00 93.31 103 ASP A N 1
ATOM 829 C CA . ASP A 1 103 ? 5.608 1.005 -2.884 1.00 93.31 103 ASP A CA 1
ATOM 830 C C . ASP A 1 103 ? 7.009 1.550 -3.196 1.00 93.31 103 ASP A C 1
ATOM 832 O O . ASP A 1 103 ? 7.991 1.137 -2.571 1.00 93.31 103 ASP A O 1
ATOM 836 N N . SER A 1 104 ? 7.115 2.455 -4.172 1.00 88.94 104 SER A N 1
ATOM 837 C 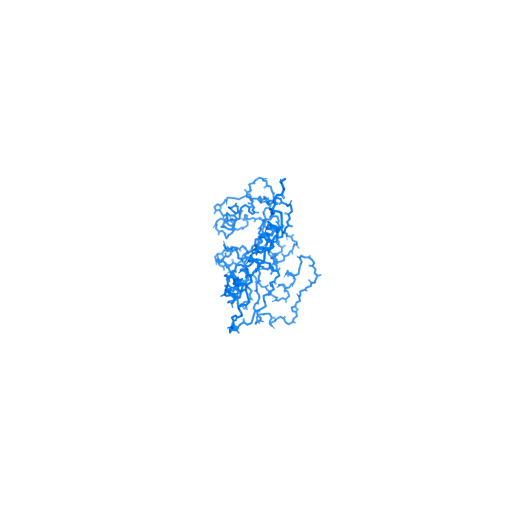CA . SER A 1 104 ? 8.410 2.943 -4.663 1.00 88.94 104 SER A CA 1
ATOM 838 C C . SER A 1 104 ? 9.063 3.992 -3.768 1.00 88.94 104 SER A C 1
ATOM 840 O O . SER A 1 104 ? 10.201 4.377 -4.027 1.00 88.94 104 SER A O 1
ATOM 842 N N . TRP A 1 105 ? 8.373 4.474 -2.730 1.00 84.31 105 TRP A N 1
ATOM 843 C CA . TRP A 1 105 ? 8.884 5.505 -1.833 1.00 84.31 105 TRP A CA 1
ATOM 844 C C . TRP A 1 105 ? 9.085 4.972 -0.403 1.00 84.31 105 TRP A C 1
ATOM 846 O O . TRP A 1 105 ? 8.300 5.257 0.515 1.00 84.31 105 TRP A O 1
ATOM 856 N N . PRO A 1 106 ? 10.193 4.248 -0.150 1.00 76.56 106 PRO A N 1
ATOM 857 C CA . PRO A 1 106 ? 10.555 3.791 1.185 1.00 76.56 106 PRO A CA 1
ATOM 858 C C . PRO A 1 106 ? 11.131 4.943 2.028 1.00 76.56 106 PRO A C 1
ATOM 860 O O . PRO A 1 106 ? 12.339 5.099 2.169 1.00 76.56 106 PRO A O 1
ATOM 863 N N . ALA A 1 107 ? 10.270 5.757 2.639 1.00 82.69 107 ALA A N 1
ATOM 864 C CA . ALA A 1 107 ? 10.669 6.856 3.532 1.00 82.69 107 ALA A CA 1
ATOM 865 C C . ALA A 1 107 ? 10.675 6.453 5.023 1.00 82.69 107 ALA A C 1
ATOM 867 O O . ALA A 1 107 ? 10.232 7.210 5.879 1.00 82.69 107 ALA A O 1
ATOM 868 N N . LYS A 1 108 ? 11.111 5.222 5.344 1.00 85.62 108 LYS A N 1
ATOM 869 C CA . LYS A 1 108 ? 10.971 4.606 6.688 1.00 85.62 108 LYS A CA 1
ATOM 870 C C . LYS A 1 108 ? 9.524 4.621 7.225 1.00 85.62 108 LYS A C 1
ATOM 872 O O . LYS A 1 108 ? 9.305 4.568 8.434 1.00 85.62 108 LYS A O 1
ATOM 877 N N . ARG A 1 109 ? 8.545 4.679 6.316 1.00 88.19 109 ARG A N 1
ATOM 878 C CA . ARG A 1 109 ? 7.112 4.669 6.629 1.00 88.19 109 ARG A CA 1
ATOM 879 C C . ARG A 1 109 ? 6.698 3.289 7.095 1.00 88.19 109 ARG A C 1
ATOM 881 O O . ARG A 1 109 ? 7.049 2.293 6.460 1.00 88.19 109 ARG A O 1
ATOM 888 N N . LYS A 1 110 ? 5.947 3.226 8.191 1.00 91.25 110 LYS A N 1
ATOM 889 C CA . LYS A 1 110 ? 5.369 1.968 8.669 1.00 91.25 110 LYS A CA 1
ATOM 890 C C . LYS A 1 110 ? 4.280 1.491 7.706 1.00 91.25 110 LYS A C 1
ATOM 892 O O . LYS A 1 110 ? 4.232 0.298 7.412 1.00 91.25 110 LYS A O 1
ATOM 897 N N . TRP A 1 111 ? 3.488 2.433 7.194 1.00 93.75 111 TRP A N 1
ATOM 898 C CA . TRP A 1 111 ? 2.362 2.232 6.287 1.00 93.75 111 TRP A CA 1
ATOM 899 C C . TRP A 1 111 ? 2.584 2.989 4.971 1.00 93.75 111 TRP A C 1
ATOM 901 O O . TRP A 1 111 ? 2.089 4.101 4.799 1.00 93.75 111 TRP A O 1
ATOM 911 N N . PRO A 1 112 ? 3.373 2.435 4.037 1.00 92.44 112 PRO A N 1
ATOM 912 C CA . PRO A 1 112 ? 3.616 3.072 2.757 1.00 92.44 112 PRO A CA 1
ATOM 913 C C . PRO A 1 112 ? 2.469 2.768 1.790 1.00 92.44 112 PRO A C 1
ATOM 915 O O . PRO A 1 112 ? 2.562 1.875 0.952 1.00 92.44 112 PRO A O 1
ATOM 918 N N . VAL A 1 113 ? 1.373 3.495 1.971 1.00 91.75 113 VAL A N 1
ATOM 919 C CA . VAL A 1 113 ? 0.175 3.440 1.130 1.00 91.75 113 VAL A CA 1
ATOM 920 C C . VAL A 1 113 ? -0.159 4.838 0.630 1.00 91.75 113 VAL A C 1
ATOM 922 O O . VAL A 1 113 ? 0.227 5.829 1.249 1.00 91.75 113 VAL A O 1
ATOM 925 N N . ASP A 1 114 ? -0.855 4.893 -0.495 1.00 90.50 114 ASP A N 1
ATOM 926 C CA . ASP A 1 114 ? -1.468 6.113 -1.009 1.00 90.50 114 ASP A CA 1
ATOM 927 C C . ASP A 1 114 ? -2.782 6.416 -0.268 1.00 90.50 114 ASP A C 1
ATOM 929 O O . ASP A 1 114 ? -3.475 5.484 0.161 1.00 90.50 114 ASP A O 1
ATOM 933 N N . MET A 1 115 ? -3.149 7.697 -0.148 1.00 88.31 115 MET A N 1
ATOM 934 C CA . MET A 1 115 ? -4.391 8.139 0.501 1.00 88.31 115 MET A CA 1
ATOM 935 C C . MET A 1 115 ? -5.630 7.442 -0.073 1.00 88.31 115 MET A C 1
ATOM 937 O O . MET A 1 115 ? -6.535 7.053 0.663 1.00 88.31 115 MET A O 1
ATOM 941 N N . ALA A 1 116 ? -5.662 7.211 -1.389 1.00 87.00 116 ALA A N 1
ATOM 942 C CA . ALA A 1 116 ? -6.792 6.573 -2.041 1.00 87.00 116 ALA A CA 1
ATOM 943 C C . ALA A 1 116 ? -6.834 5.050 -1.835 1.00 87.00 116 ALA A C 1
ATOM 945 O O . ALA A 1 116 ? -7.827 4.436 -2.236 1.00 87.00 116 ALA A O 1
ATOM 946 N N . GLY A 1 117 ? -5.787 4.449 -1.255 1.00 91.50 117 GLY A N 1
ATOM 947 C CA . GLY A 1 117 ? -5.560 3.005 -1.132 1.00 91.50 117 GLY A CA 1
ATOM 948 C C . GLY A 1 117 ? -6.103 2.350 0.134 1.00 91.50 117 GLY A C 1
ATOM 949 O O . GLY A 1 117 ? -5.945 1.137 0.305 1.00 91.50 117 GLY A O 1
ATOM 950 N N . PHE A 1 118 ? -6.740 3.115 1.022 1.00 93.12 118 PHE A N 1
ATOM 951 C CA . PHE A 1 118 ? -7.345 2.582 2.238 1.00 93.12 118 PHE A CA 1
ATOM 952 C C . PHE A 1 118 ? -8.686 3.244 2.570 1.00 93.12 118 PHE A C 1
ATOM 954 O O . PHE A 1 118 ? -9.004 4.330 2.089 1.00 93.12 118 PHE A O 1
ATOM 961 N N . ALA A 1 119 ? -9.486 2.578 3.402 1.00 91.44 119 ALA A N 1
ATOM 962 C CA . ALA A 1 119 ? -10.652 3.175 4.050 1.00 91.44 119 ALA A CA 1
ATOM 963 C C . ALA A 1 119 ? -10.721 2.736 5.516 1.00 91.44 119 ALA A C 1
ATOM 965 O O . ALA A 1 119 ? -10.300 1.629 5.861 1.00 91.44 119 ALA A O 1
ATOM 966 N N . VAL A 1 120 ? -11.249 3.605 6.379 1.00 91.31 120 VAL A N 1
ATOM 967 C CA . VAL A 1 120 ? -11.317 3.377 7.828 1.00 91.31 120 VAL A CA 1
ATOM 968 C C . VAL A 1 120 ? -12.774 3.382 8.281 1.00 91.31 120 VAL A C 1
ATOM 970 O O . VAL A 1 120 ? -13.550 4.268 7.923 1.00 91.31 120 VAL A O 1
ATOM 973 N N . SER A 1 121 ? -13.148 2.382 9.078 1.00 92.25 121 SER A N 1
ATOM 974 C CA . SER A 1 121 ? -14.454 2.339 9.743 1.00 92.25 121 SER A CA 1
ATOM 975 C C . SER A 1 121 ? -14.579 3.486 10.749 1.00 92.25 121 SER A C 1
ATOM 977 O O . SER A 1 121 ? -13.655 3.696 11.539 1.00 92.25 121 SER A O 1
ATOM 979 N N . LEU A 1 122 ? -15.709 4.207 10.773 1.00 89.19 122 LEU A N 1
ATOM 980 C CA . LEU A 1 122 ? -15.906 5.254 11.784 1.00 89.19 122 LEU A CA 1
ATOM 981 C C . LEU A 1 122 ? -15.967 4.688 13.198 1.00 89.19 122 LEU A C 1
ATOM 983 O O . LEU A 1 122 ? -15.457 5.325 14.114 1.00 89.19 122 LEU A O 1
ATOM 987 N N . GLU A 1 123 ? -16.521 3.488 13.379 1.00 89.31 123 GLU A N 1
ATOM 988 C CA . GLU A 1 123 ? -16.534 2.817 14.682 1.00 89.31 123 GLU A CA 1
ATOM 989 C C . GLU A 1 123 ? -15.103 2.585 15.182 1.00 89.31 123 GLU A C 1
ATOM 991 O O . GLU A 1 123 ? -14.785 2.876 16.332 1.00 89.31 123 GLU A O 1
ATOM 996 N N . TYR A 1 124 ? -14.210 2.130 14.298 1.00 91.50 124 TYR A N 1
ATOM 997 C CA . TYR A 1 124 ? -12.802 1.933 14.637 1.00 91.50 124 TYR A CA 1
ATOM 998 C C . TYR A 1 124 ? -12.074 3.262 14.876 1.00 91.50 124 TYR A C 1
ATOM 1000 O O . TYR A 1 124 ? -11.306 3.382 15.830 1.00 91.50 124 TYR A O 1
ATOM 1008 N N . LEU A 1 125 ? -12.341 4.278 14.049 1.00 90.19 125 LEU A N 1
ATOM 1009 C CA . LEU A 1 125 ? -11.766 5.613 14.211 1.00 90.19 125 LEU A CA 1
ATOM 1010 C C . LEU A 1 125 ? -12.191 6.259 15.538 1.00 90.19 125 LEU A C 1
ATOM 1012 O O . LEU A 1 125 ? -11.366 6.883 16.200 1.00 90.19 125 LEU A O 1
ATOM 1016 N N . ALA A 1 126 ? -13.440 6.061 15.966 1.00 89.62 126 ALA A N 1
ATOM 1017 C CA . ALA A 1 126 ? -13.970 6.583 17.224 1.00 89.62 126 ALA A CA 1
ATOM 1018 C C . ALA A 1 126 ? -13.239 6.035 18.465 1.00 89.62 126 ALA A C 1
ATOM 1020 O O . ALA A 1 126 ? -13.215 6.695 19.504 1.00 89.62 126 ALA A O 1
ATOM 1021 N N . LEU A 1 127 ? -12.580 4.872 18.359 1.00 91.31 127 LEU A N 1
ATOM 1022 C CA . LEU A 1 127 ? -11.710 4.335 19.417 1.00 91.31 127 LEU A CA 1
ATOM 1023 C C . LEU A 1 127 ? -10.414 5.144 19.590 1.00 91.31 127 LEU A C 1
ATOM 1025 O O . LEU A 1 127 ? -9.713 4.979 20.588 1.00 91.31 127 LEU A O 1
ATOM 1029 N N . SER A 1 128 ? -10.094 6.012 18.629 1.00 89.88 128 SER A N 1
ATOM 1030 C CA . SER A 1 128 ? -8.878 6.820 18.583 1.00 89.88 128 SER A CA 1
ATOM 1031 C C . SER A 1 128 ? -9.218 8.316 18.607 1.00 89.88 128 SER A C 1
ATOM 1033 O O . SER A 1 128 ? -9.055 9.003 17.600 1.00 89.88 128 SER A O 1
ATOM 1035 N N . PRO A 1 129 ? -9.646 8.876 19.757 1.00 86.19 129 PRO A N 1
ATOM 1036 C CA . PRO A 1 129 ? -10.081 10.277 19.854 1.00 86.19 129 PRO A CA 1
ATOM 1037 C C . PRO A 1 129 ? -8.965 11.297 19.569 1.00 86.19 129 PRO A C 1
ATOM 1039 O O . PRO A 1 129 ? -9.246 12.461 19.307 1.00 86.19 129 PRO A O 1
ATOM 1042 N N . ASN A 1 130 ? -7.703 10.857 19.602 1.00 86.06 130 ASN A N 1
ATOM 1043 C CA . ASN A 1 130 ? -6.522 11.664 19.291 1.00 86.06 130 ASN A CA 1
ATOM 1044 C C . ASN A 1 130 ? -5.980 11.395 17.873 1.00 86.06 130 ASN A C 1
ATOM 1046 O O . ASN A 1 130 ? -4.809 11.674 17.605 1.00 86.06 130 ASN A O 1
ATOM 1050 N N . ALA A 1 131 ? -6.782 10.797 16.986 1.00 86.12 131 ALA A N 1
ATOM 1051 C CA . ALA A 1 131 ? -6.393 10.586 15.599 1.00 86.12 131 ALA A CA 1
ATOM 1052 C C . ALA A 1 131 ? -6.081 11.933 14.933 1.00 86.12 131 ALA A C 1
ATOM 1054 O O . ALA A 1 131 ? -6.859 12.882 15.023 1.00 86.12 131 ALA A O 1
ATOM 1055 N N . THR A 1 132 ? -4.933 12.026 14.269 1.00 81.38 132 THR A N 1
ATOM 1056 C CA . THR A 1 132 ? -4.499 13.255 13.596 1.00 81.38 132 THR A CA 1
ATOM 1057 C C . THR A 1 132 ? -3.918 12.924 12.235 1.00 81.38 132 THR A C 1
ATOM 1059 O O . THR A 1 132 ? -3.285 11.890 12.056 1.00 81.38 132 THR A O 1
ATOM 1062 N N . MET A 1 133 ? -4.124 13.817 11.273 1.00 83.62 133 MET A N 1
ATOM 1063 C CA . MET A 1 133 ? -3.474 13.764 9.969 1.00 83.62 133 MET A CA 1
ATOM 1064 C C . MET A 1 133 ? -2.563 14.989 9.862 1.00 83.62 133 MET A C 1
ATOM 1066 O O . MET A 1 133 ? -3.043 16.084 9.562 1.00 83.62 133 MET A O 1
ATOM 1070 N N . PRO A 1 134 ? -1.273 14.867 10.218 1.00 80.12 134 PRO A N 1
ATOM 1071 C CA . PRO A 1 134 ? -0.367 16.003 10.177 1.00 80.12 134 PRO A CA 1
ATOM 1072 C C . PRO A 1 134 ? -0.075 16.381 8.725 1.00 80.12 134 PRO A C 1
ATOM 1074 O O . PRO A 1 134 ? 0.204 15.509 7.908 1.00 80.12 134 PRO A O 1
ATOM 1077 N N . PHE A 1 135 ? -0.052 17.681 8.426 1.00 79.44 135 PHE A N 1
ATOM 1078 C CA . PHE A 1 135 ? 0.371 18.187 7.120 1.00 79.44 135 PHE A CA 1
ATOM 1079 C C . PHE A 1 135 ? 1.896 18.074 6.983 1.00 79.44 135 PHE A C 1
ATOM 1081 O O . PHE A 1 135 ? 2.654 19.011 7.253 1.00 79.44 135 PHE A O 1
ATOM 1088 N N . LYS A 1 136 ? 2.362 16.873 6.646 1.00 78.56 136 LYS A N 1
ATOM 1089 C CA . LYS A 1 136 ? 3.771 16.545 6.436 1.00 78.56 136 LYS A CA 1
ATOM 1090 C C . LYS A 1 136 ? 3.876 15.735 5.155 1.00 78.56 136 LYS A C 1
ATOM 1092 O O . LYS A 1 136 ? 3.597 14.540 5.157 1.00 78.56 136 LYS A O 1
ATOM 1097 N N . ALA A 1 137 ? 4.338 16.388 4.091 1.00 76.25 137 ALA A N 1
ATOM 1098 C CA . ALA A 1 137 ? 4.430 15.809 2.754 1.00 76.25 137 ALA A CA 1
ATOM 1099 C C . ALA A 1 137 ? 5.014 14.382 2.764 1.00 76.25 137 ALA A C 1
ATOM 1101 O O . ALA A 1 137 ? 6.143 14.164 3.216 1.00 76.25 137 ALA A O 1
ATOM 1102 N N . GLY A 1 138 ? 4.224 13.423 2.274 1.00 78.12 138 GLY A N 1
ATOM 1103 C CA . GLY A 1 138 ? 4.581 12.005 2.170 1.00 78.12 138 GLY A CA 1
ATOM 1104 C C . GLY A 1 138 ? 4.511 11.200 3.473 1.00 78.12 138 GLY A C 1
ATOM 1105 O O . GLY A 1 138 ? 4.873 10.028 3.463 1.00 78.12 138 GLY A O 1
ATOM 1106 N N . TYR A 1 139 ? 4.088 11.793 4.592 1.00 85.12 139 TYR A N 1
ATOM 1107 C CA . TYR A 1 139 ? 3.919 11.115 5.886 1.00 85.12 139 TYR A CA 1
ATOM 1108 C C . TYR A 1 139 ? 2.499 11.250 6.448 1.00 85.12 139 TYR A C 1
ATOM 1110 O O . TYR A 1 139 ? 2.254 10.785 7.558 1.00 85.12 139 TYR A O 1
ATOM 1118 N N . GLU A 1 140 ? 1.578 11.881 5.723 1.00 86.62 140 GLU A N 1
ATOM 1119 C CA . GLU A 1 140 ? 0.228 12.174 6.217 1.00 86.62 140 GLU A CA 1
ATOM 1120 C C . GLU A 1 140 ? -0.526 10.875 6.521 1.00 86.62 140 GLU A C 1
ATOM 1122 O O . GLU A 1 140 ? -1.033 10.689 7.627 1.00 86.62 140 GLU A O 1
ATOM 1127 N N . GLU A 1 141 ? -0.495 9.929 5.583 1.00 90.06 141 GLU A N 1
ATOM 1128 C CA . GLU A 1 141 ? -1.112 8.609 5.699 1.00 90.06 141 GLU A CA 1
ATOM 1129 C C . GLU A 1 141 ? -0.425 7.768 6.776 1.00 90.06 141 GLU A C 1
ATOM 1131 O O . GLU A 1 141 ? -1.080 7.145 7.610 1.00 90.06 141 GLU A O 1
ATOM 1136 N N . ASP A 1 142 ? 0.911 7.762 6.782 1.00 91.81 142 ASP A N 1
ATOM 1137 C CA . ASP A 1 142 ? 1.701 6.958 7.714 1.00 91.81 142 ASP A CA 1
ATOM 1138 C C . ASP A 1 142 ? 1.465 7.390 9.167 1.00 91.81 142 ASP A C 1
ATOM 1140 O O . ASP A 1 142 ? 1.240 6.548 10.038 1.00 91.81 142 ASP A O 1
ATOM 1144 N N . GLU A 1 143 ? 1.477 8.696 9.438 1.00 89.88 143 GLU A N 1
ATOM 1145 C CA . GLU A 1 143 ? 1.217 9.236 10.773 1.00 89.88 143 GLU A CA 1
ATOM 1146 C C . GLU A 1 143 ? -0.256 9.096 11.170 1.00 89.88 143 GLU A C 1
ATOM 1148 O O . GLU A 1 143 ? -0.536 8.715 12.307 1.00 89.88 143 GLU A O 1
ATOM 1153 N N . PHE A 1 144 ? -1.197 9.284 10.238 1.00 91.75 144 PHE A N 1
ATOM 1154 C CA . PHE A 1 144 ? -2.615 9.039 10.500 1.00 91.75 144 PHE A CA 1
ATOM 1155 C C . PHE A 1 144 ? -2.873 7.586 10.914 1.00 91.75 144 PHE A C 1
ATOM 1157 O O . PHE A 1 144 ? -3.432 7.333 11.985 1.00 91.75 144 PHE A O 1
ATOM 1164 N N . LEU A 1 145 ? -2.390 6.618 10.131 1.00 93.44 145 LEU A N 1
ATOM 1165 C CA . LEU A 1 145 ? -2.578 5.193 10.408 1.00 93.44 145 LEU A CA 1
ATOM 1166 C C . LEU A 1 145 ? -1.843 4.744 11.684 1.00 93.44 145 LEU A C 1
ATOM 1168 O O . LEU A 1 145 ? -2.297 3.832 12.379 1.00 93.44 145 LEU A O 1
ATOM 1172 N N . LYS A 1 146 ? -0.728 5.391 12.051 1.00 92.75 146 LYS A N 1
ATOM 1173 C CA . LYS A 1 146 ? -0.105 5.208 13.374 1.00 92.75 146 LYS A CA 1
ATOM 1174 C C . LYS A 1 146 ? -0.969 5.777 14.498 1.00 92.75 146 LYS A C 1
ATOM 1176 O O . LYS A 1 146 ? -1.080 5.126 15.536 1.00 92.75 146 LYS A O 1
ATOM 1181 N N . SER A 1 147 ? -1.565 6.954 14.304 1.00 91.62 147 SER A N 1
ATOM 1182 C CA . SER A 1 147 ? -2.358 7.644 15.328 1.00 91.62 147 SER A CA 1
ATOM 1183 C C . SER A 1 147 ? -3.618 6.871 15.726 1.00 91.62 147 SER A C 1
ATOM 1185 O O . SER A 1 147 ? -3.993 6.893 16.895 1.00 91.62 147 SER A O 1
ATOM 1187 N N . ILE A 1 148 ? -4.205 6.110 14.793 1.00 92.62 148 ILE A N 1
ATOM 1188 C CA . ILE A 1 148 ? -5.353 5.227 15.062 1.00 92.62 148 ILE A CA 1
ATOM 1189 C C . ILE A 1 148 ? -4.955 3.852 15.626 1.00 92.62 148 ILE A C 1
ATOM 1191 O O . ILE A 1 148 ? -5.785 2.957 15.752 1.00 92.62 148 ILE A O 1
ATOM 1195 N N . GLY A 1 149 ? -3.668 3.646 15.928 1.00 93.31 149 GLY A N 1
ATOM 1196 C CA . GLY A 1 149 ? -3.175 2.407 16.526 1.00 93.31 149 GLY A CA 1
ATOM 1197 C C . GLY A 1 149 ? -3.238 1.186 15.604 1.00 93.31 149 GLY A C 1
ATOM 1198 O O . GLY A 1 149 ? -3.263 0.062 16.110 1.00 93.31 149 GLY A O 1
ATOM 1199 N N . LEU A 1 150 ? -3.238 1.385 14.278 1.00 95.25 150 LEU A N 1
ATOM 1200 C CA . LEU A 1 150 ? -3.370 0.296 13.312 1.00 95.25 150 LEU A CA 1
ATOM 1201 C C . LEU A 1 150 ? -2.292 -0.778 13.519 1.00 95.25 150 LEU A C 1
ATOM 1203 O O . LEU A 1 150 ? -1.098 -0.483 13.686 1.00 95.25 150 LEU A O 1
ATOM 1207 N N . LYS A 1 151 ? -2.710 -2.043 13.446 1.00 94.88 151 LYS A N 1
ATOM 1208 C CA . LYS A 1 151 ? -1.828 -3.211 13.369 1.00 94.88 151 LYS A CA 1
ATOM 1209 C C . LYS A 1 151 ? -2.012 -3.928 12.039 1.00 94.88 151 LYS A C 1
ATOM 1211 O O . LYS A 1 151 ? -3.051 -3.837 11.401 1.00 94.88 151 LYS A O 1
ATOM 1216 N N . LEU A 1 152 ? -1.000 -4.699 11.642 1.00 93.00 152 LEU A N 1
ATOM 1217 C CA . LEU A 1 152 ? -1.009 -5.430 10.371 1.00 93.00 152 LEU A CA 1
ATOM 1218 C C . LEU A 1 152 ? -2.168 -6.446 10.296 1.00 93.00 152 LEU A C 1
ATOM 1220 O O . LEU A 1 152 ? -2.753 -6.649 9.241 1.00 93.00 152 LEU A O 1
ATOM 1224 N N . GLU A 1 153 ? -2.516 -7.045 11.436 1.00 94.50 153 GLU A N 1
ATOM 1225 C CA . GLU A 1 153 ? -3.618 -8.006 11.595 1.00 94.50 153 GLU A CA 1
ATOM 1226 C C . GLU A 1 153 ? -5.018 -7.386 11.500 1.00 94.50 153 GLU A C 1
ATOM 1228 O O . GLU A 1 153 ? -5.984 -8.104 11.252 1.00 94.50 153 GLU A O 1
ATOM 1233 N N . ASP A 1 154 ? -5.128 -6.069 11.682 1.00 95.19 154 ASP A N 1
ATOM 1234 C CA . ASP A 1 154 ? -6.389 -5.334 11.583 1.00 95.19 154 ASP A CA 1
ATOM 1235 C C . ASP A 1 154 ? -6.731 -4.961 10.132 1.00 95.19 154 ASP A C 1
ATOM 1237 O O . ASP A 1 154 ? -7.829 -4.471 9.868 1.00 95.19 154 ASP A O 1
ATOM 1241 N N . ILE A 1 155 ? -5.795 -5.171 9.198 1.00 96.62 155 ILE A N 1
ATOM 1242 C CA . ILE A 1 155 ? -5.958 -4.799 7.795 1.00 96.62 155 ILE A CA 1
ATOM 1243 C C . ILE A 1 155 ? -6.771 -5.859 7.057 1.00 96.62 155 ILE A C 1
ATOM 1245 O O . ILE A 1 155 ? -6.402 -7.033 6.989 1.00 96.62 155 ILE A O 1
ATOM 1249 N N . GLU A 1 156 ? -7.846 -5.409 6.424 1.00 96.50 156 GLU A N 1
ATOM 1250 C CA . GLU A 1 156 ? -8.720 -6.203 5.574 1.00 96.50 156 GLU A CA 1
ATOM 1251 C C . GL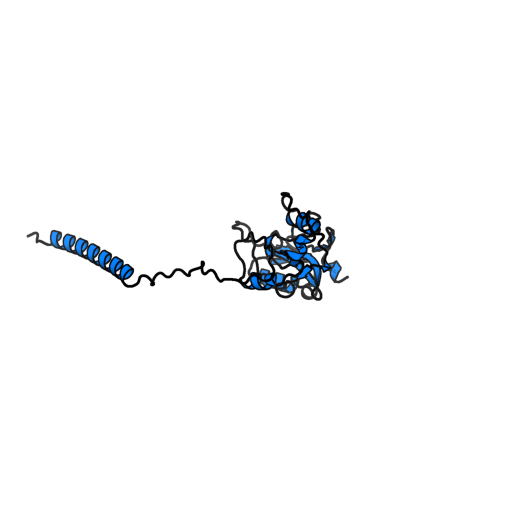U A 1 156 ? -8.340 -6.006 4.097 1.00 96.50 156 GLU A C 1
ATOM 1253 O O . GLU A 1 156 ? -8.682 -4.971 3.512 1.00 96.50 156 GLU A O 1
ATOM 1258 N N . PRO A 1 157 ? -7.653 -6.964 3.448 1.00 96.00 157 PRO A N 1
ATOM 1259 C CA . PRO A 1 157 ? -7.349 -6.842 2.029 1.00 96.00 157 PRO A CA 1
ATOM 1260 C C . PRO A 1 157 ? -8.637 -6.942 1.195 1.00 96.00 157 PRO A C 1
ATOM 1262 O O . PRO A 1 157 ? -9.382 -7.918 1.294 1.00 96.00 157 PRO A O 1
ATOM 1265 N N . LYS A 1 158 ? -8.899 -5.933 0.361 1.00 94.38 158 LYS A N 1
ATOM 1266 C CA . LYS A 1 158 ? -10.046 -5.879 -0.569 1.00 94.38 158 LYS A CA 1
ATOM 1267 C C . LYS A 1 158 ? -9.592 -6.138 -2.005 1.00 94.38 158 LYS A C 1
ATOM 1269 O O . LYS A 1 158 ? -8.450 -6.538 -2.230 1.00 94.38 158 LYS A O 1
ATOM 1274 N N . ALA A 1 159 ? -10.478 -5.953 -2.986 1.00 92.69 159 ALA A N 1
ATOM 1275 C CA . ALA A 1 159 ? -10.149 -6.087 -4.410 1.00 92.69 159 ALA A CA 1
ATOM 1276 C C . ALA A 1 159 ? -9.564 -7.475 -4.743 1.00 92.69 159 ALA A C 1
ATOM 1278 O O . ALA A 1 159 ? -8.479 -7.609 -5.320 1.00 92.69 159 ALA A O 1
ATOM 1279 N N . ARG A 1 160 ? -10.284 -8.520 -4.306 1.00 93.25 160 ARG A N 1
ATOM 1280 C CA . ARG A 1 160 ? -9.890 -9.934 -4.428 1.00 93.25 160 ARG A CA 1
ATOM 1281 C C . ARG A 1 160 ? -8.476 -10.195 -3.891 1.00 93.25 160 ARG A C 1
ATOM 1283 O O . ARG A 1 160 ? -7.590 -10.606 -4.638 1.00 93.25 160 ARG A O 1
ATOM 1290 N N . ASN A 1 161 ? -8.263 -9.958 -2.593 1.00 95.06 161 ASN A N 1
ATOM 1291 C CA . ASN A 1 161 ? -6.954 -10.099 -1.934 1.00 95.06 161 ASN A CA 1
ATOM 1292 C C . ASN A 1 161 ? -5.853 -9.273 -2.620 1.00 95.06 161 ASN A C 1
ATOM 1294 O O . ASN A 1 161 ? -4.743 -9.755 -2.847 1.00 95.06 161 ASN A O 1
ATOM 1298 N N . CYS A 1 162 ? -6.179 -8.031 -2.970 1.00 95.62 162 CYS A N 1
ATOM 1299 C CA . CYS A 1 162 ? -5.290 -7.091 -3.637 1.00 95.62 162 CYS A CA 1
ATOM 1300 C C . CYS A 1 162 ? -4.741 -7.603 -4.980 1.00 95.62 162 CYS A C 1
ATOM 1302 O O . CYS A 1 162 ? -3.586 -7.347 -5.302 1.00 95.62 162 CYS A O 1
ATOM 1304 N N . THR A 1 163 ? -5.533 -8.343 -5.761 1.00 94.81 163 THR A N 1
ATOM 1305 C CA . THR A 1 163 ? -5.155 -8.780 -7.125 1.00 94.81 163 THR A CA 1
ATOM 1306 C C . THR A 1 163 ? -5.784 -7.925 -8.224 1.00 94.81 163 THR A C 1
ATOM 1308 O O . THR A 1 163 ? -5.419 -8.047 -9.395 1.00 94.81 163 THR A O 1
ATOM 1311 N N . GLU A 1 164 ? -6.699 -7.024 -7.861 1.00 92.75 164 GLU A N 1
ATOM 1312 C CA . GLU A 1 164 ? -7.326 -6.067 -8.770 1.00 92.75 164 GLU A CA 1
ATOM 1313 C C . GLU A 1 164 ? -7.010 -4.622 -8.377 1.00 92.75 164 GLU A C 1
ATOM 1315 O O . GLU A 1 164 ? -6.864 -4.301 -7.201 1.00 92.75 164 GLU A O 1
ATOM 1320 N N . ILE A 1 165 ? -6.937 -3.746 -9.381 1.00 90.88 165 ILE A N 1
ATOM 1321 C CA . ILE A 1 165 ? -6.762 -2.302 -9.206 1.00 90.88 165 ILE A CA 1
ATOM 1322 C C . ILE A 1 165 ? -8.121 -1.653 -9.456 1.00 90.88 165 ILE A C 1
ATOM 1324 O O . ILE A 1 165 ? -8.652 -1.753 -10.564 1.00 90.88 165 ILE A O 1
ATOM 1328 N N . LEU A 1 166 ? -8.688 -1.028 -8.423 1.00 89.06 166 LEU A N 1
ATOM 1329 C CA . LEU A 1 166 ? -10.010 -0.382 -8.473 1.00 89.06 166 LEU A CA 1
ATOM 1330 C C . LEU A 1 166 ? -9.928 1.149 -8.390 1.00 89.06 166 LEU A C 1
ATOM 1332 O O . LEU A 1 166 ? -10.943 1.833 -8.512 1.00 89.06 166 LEU A O 1
ATOM 1336 N N . VAL A 1 167 ? -8.733 1.691 -8.160 1.00 89.00 167 VAL A N 1
ATOM 1337 C CA . VAL A 1 167 ? -8.480 3.129 -8.086 1.00 89.00 167 VAL A CA 1
ATOM 1338 C C . VAL A 1 167 ? -7.157 3.470 -8.756 1.00 89.00 167 VAL A C 1
ATOM 1340 O O . VAL A 1 167 ? -6.196 2.695 -8.711 1.00 89.00 167 VAL A O 1
ATOM 1343 N N . TRP A 1 168 ? -7.134 4.639 -9.382 1.00 87.94 168 TRP A N 1
ATOM 1344 C CA . TRP A 1 168 ? -6.024 5.122 -10.181 1.00 87.94 168 TRP A CA 1
ATOM 1345 C C . TRP A 1 168 ? -5.694 6.554 -9.785 1.00 87.94 168 TRP A C 1
ATOM 1347 O O . TRP A 1 168 ? -6.557 7.422 -9.875 1.00 87.94 168 TRP A O 1
ATOM 1357 N N . HIS A 1 169 ? -4.444 6.795 -9.397 1.00 86.81 169 HIS A N 1
ATOM 1358 C CA . HIS A 1 169 ? -3.948 8.132 -9.084 1.00 86.81 169 HIS A CA 1
ATOM 1359 C C . HIS A 1 169 ? -3.495 8.816 -10.380 1.00 86.81 169 HIS A C 1
ATOM 1361 O O . HIS A 1 169 ? -2.312 8.878 -10.726 1.00 86.81 169 HIS A O 1
ATOM 1367 N N . THR A 1 170 ? -4.459 9.264 -11.180 1.00 82.06 170 THR A N 1
ATOM 1368 C CA . THR A 1 170 ? -4.180 9.793 -12.517 1.00 82.06 170 THR A CA 1
ATOM 1369 C C . THR A 1 170 ? -3.592 11.194 -12.451 1.00 82.06 170 THR A C 1
ATOM 1371 O O . THR A 1 170 ? -4.205 12.116 -11.923 1.00 82.06 170 THR A O 1
ATOM 1374 N N . GLN A 1 171 ? -2.433 11.384 -13.077 1.00 76.31 171 GLN A N 1
ATOM 1375 C CA . GLN A 1 171 ? -1.842 12.701 -13.270 1.00 76.31 171 GLN A CA 1
ATOM 1376 C C . GLN A 1 171 ? -1.322 12.834 -14.698 1.00 76.31 171 GLN A C 1
ATOM 1378 O O . GLN A 1 171 ? -0.603 11.965 -15.191 1.00 76.31 171 GLN A O 1
ATOM 1383 N N . THR A 1 172 ? -1.632 13.949 -15.356 1.00 74.31 172 THR A N 1
ATOM 1384 C CA . THR A 1 172 ? -1.061 14.257 -16.669 1.00 74.31 172 THR A CA 1
ATOM 1385 C C . THR A 1 172 ? 0.410 14.625 -16.502 1.00 74.31 172 THR A C 1
ATOM 1387 O O . THR A 1 172 ? 0.745 15.696 -15.997 1.00 74.31 172 THR A O 1
ATOM 1390 N N . LYS A 1 173 ? 1.301 13.725 -16.918 1.00 69.69 173 LYS A N 1
ATOM 1391 C CA . LYS A 1 173 ? 2.755 13.910 -16.889 1.00 69.69 173 LYS A CA 1
ATOM 1392 C C . LYS A 1 173 ? 3.348 13.532 -18.240 1.00 69.69 173 LYS A C 1
ATOM 1394 O O . LYS A 1 173 ? 2.942 12.552 -18.850 1.00 69.69 173 LYS A O 1
ATOM 1399 N N . SER A 1 174 ? 4.359 14.277 -18.683 1.00 71.75 174 SER A N 1
ATOM 1400 C CA . SER A 1 174 ? 5.112 13.984 -19.913 1.00 71.75 174 SER A CA 1
ATOM 1401 C C . SER A 1 174 ? 6.213 12.925 -19.694 1.00 71.75 174 SER A C 1
ATOM 1403 O O . SER A 1 174 ? 7.302 13.025 -20.260 1.00 71.75 174 SER A O 1
ATOM 1405 N N . SER A 1 175 ? 5.976 11.935 -18.831 1.00 73.75 175 SER A N 1
ATOM 1406 C CA . SER A 1 175 ? 6.954 10.900 -18.473 1.00 73.75 175 SER A CA 1
ATOM 1407 C C . SER A 1 175 ? 6.656 9.574 -19.170 1.00 73.75 175 SER A C 1
ATOM 1409 O O . SER A 1 175 ? 5.503 9.248 -19.435 1.00 73.75 175 SER A O 1
ATOM 1411 N N . LYS A 1 176 ? 7.705 8.790 -19.443 1.00 83.62 176 LYS A N 1
ATOM 1412 C CA . LYS A 1 176 ? 7.565 7.410 -19.929 1.00 83.62 176 LYS A CA 1
ATOM 1413 C C . LYS A 1 176 ? 7.045 6.497 -18.815 1.00 83.62 176 LYS A C 1
ATOM 1415 O O . LYS A 1 176 ? 7.275 6.782 -17.640 1.00 83.62 176 LYS A O 1
ATOM 1420 N N . SER A 1 177 ? 6.405 5.392 -19.195 1.00 86.31 177 SER A N 1
ATOM 1421 C CA . SER A 1 177 ? 6.016 4.335 -18.259 1.00 86.31 177 SER A CA 1
ATOM 1422 C C . SER A 1 177 ? 7.246 3.803 -17.506 1.00 86.31 177 SER A C 1
ATOM 1424 O O . SER A 1 177 ? 8.290 3.592 -18.134 1.00 86.31 177 SER A O 1
ATOM 1426 N N . PRO A 1 178 ? 7.165 3.604 -16.179 1.00 92.06 178 PRO A N 1
ATOM 1427 C CA . PRO A 1 178 ? 8.288 3.129 -15.385 1.00 92.06 178 PRO A CA 1
ATOM 1428 C C . PRO A 1 178 ? 8.692 1.694 -15.736 1.00 92.06 178 PRO A C 1
ATOM 1430 O O . PRO A 1 178 ? 7.844 0.838 -15.995 1.00 92.06 178 PRO A O 1
ATOM 1433 N N . THR A 1 179 ? 9.994 1.419 -15.651 1.00 93.69 179 THR A N 1
ATOM 1434 C CA . THR A 1 179 ? 10.539 0.057 -15.680 1.00 93.69 179 THR A CA 1
ATOM 1435 C C . THR A 1 179 ? 10.916 -0.363 -14.264 1.00 93.69 179 THR A C 1
ATOM 1437 O O . THR A 1 179 ? 11.723 0.294 -13.604 1.00 93.69 179 THR A O 1
ATOM 1440 N N . VAL A 1 180 ? 10.346 -1.472 -13.807 1.00 92.88 180 VAL A N 1
ATOM 1441 C CA . VAL A 1 180 ? 10.524 -2.037 -12.472 1.00 92.88 180 VAL A CA 1
ATOM 1442 C C . VAL A 1 180 ? 11.458 -3.237 -12.557 1.00 92.88 180 VAL A C 1
ATOM 1444 O O . VAL A 1 180 ? 11.166 -4.222 -13.237 1.00 92.88 180 VAL A O 1
ATOM 1447 N N . ARG A 1 181 ? 12.577 -3.167 -11.834 1.00 92.75 181 ARG A N 1
ATOM 1448 C CA . ARG A 1 181 ? 13.582 -4.227 -11.789 1.00 92.75 181 ARG A CA 1
ATOM 1449 C C . ARG A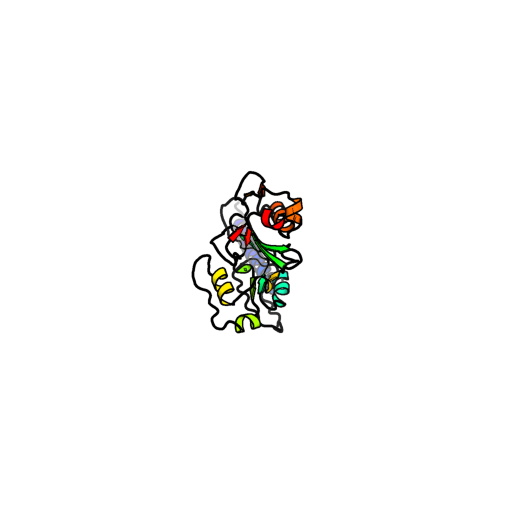 1 181 ? 13.260 -5.245 -10.702 1.00 92.75 181 ARG A C 1
ATOM 1451 O O . ARG A 1 181 ? 13.401 -4.934 -9.517 1.00 92.75 181 ARG A O 1
ATOM 1458 N N . ILE A 1 182 ? 12.897 -6.466 -11.087 1.00 90.12 182 ILE A N 1
ATOM 1459 C CA . ILE A 1 182 ? 12.598 -7.574 -10.169 1.00 90.12 182 ILE A CA 1
ATOM 1460 C C . ILE A 1 182 ? 13.565 -8.725 -10.444 1.00 90.12 182 ILE A C 1
ATOM 1462 O O . ILE A 1 182 ? 13.407 -9.477 -11.398 1.00 90.12 182 ILE A O 1
ATOM 1466 N N . SER A 1 183 ? 14.559 -8.894 -9.571 1.00 81.81 183 SER A N 1
ATOM 1467 C CA . SER A 1 183 ? 15.546 -9.979 -9.649 1.00 81.81 183 SER A CA 1
ATOM 1468 C C . SER A 1 183 ? 15.030 -11.266 -8.982 1.00 81.81 183 SER A C 1
ATOM 1470 O O . SER A 1 183 ? 15.641 -11.786 -8.045 1.00 81.81 183 SER A O 1
ATOM 1472 N N . MET A 1 184 ? 13.846 -11.732 -9.381 1.00 80.25 184 MET A N 1
ATOM 1473 C CA . MET A 1 184 ? 13.203 -12.928 -8.832 1.00 80.25 184 MET A CA 1
ATOM 1474 C C . MET A 1 184 ? 12.388 -13.653 -9.900 1.00 80.25 184 MET A C 1
ATOM 1476 O O . MET A 1 184 ? 11.762 -13.022 -10.743 1.00 80.25 184 MET A O 1
ATOM 1480 N N . ASP A 1 185 ? 12.340 -14.982 -9.795 1.00 81.06 185 ASP A N 1
ATOM 1481 C CA . ASP A 1 185 ? 11.480 -15.837 -10.613 1.00 81.06 185 ASP A CA 1
ATOM 1482 C C . ASP A 1 185 ? 10.004 -15.392 -10.561 1.00 81.06 185 ASP A C 1
ATOM 1484 O O . ASP A 1 185 ? 9.393 -15.322 -9.485 1.00 81.06 185 ASP A O 1
ATOM 1488 N N . ARG A 1 186 ? 9.419 -15.144 -11.741 1.00 80.12 186 ARG A N 1
ATOM 1489 C CA . ARG A 1 186 ? 8.007 -14.768 -11.911 1.00 80.12 186 ARG A CA 1
ATOM 1490 C C . ARG A 1 186 ? 7.060 -15.780 -11.247 1.00 80.12 186 ARG A C 1
ATOM 1492 O O . ARG A 1 186 ? 6.055 -15.366 -10.676 1.00 80.12 186 ARG A O 1
ATOM 1499 N N . GLN A 1 187 ? 7.398 -17.074 -11.218 1.00 83.62 187 GLN A N 1
ATOM 1500 C CA . GLN A 1 187 ? 6.564 -18.091 -10.558 1.00 83.62 187 GLN A CA 1
ATOM 1501 C C . GLN A 1 187 ? 6.490 -17.906 -9.038 1.00 83.62 187 GLN A C 1
ATOM 1503 O O . GLN A 1 187 ? 5.478 -18.228 -8.414 1.00 83.62 187 GLN A O 1
ATOM 1508 N N . LYS A 1 188 ? 7.556 -17.393 -8.411 1.00 85.19 188 LYS A N 1
ATOM 1509 C CA .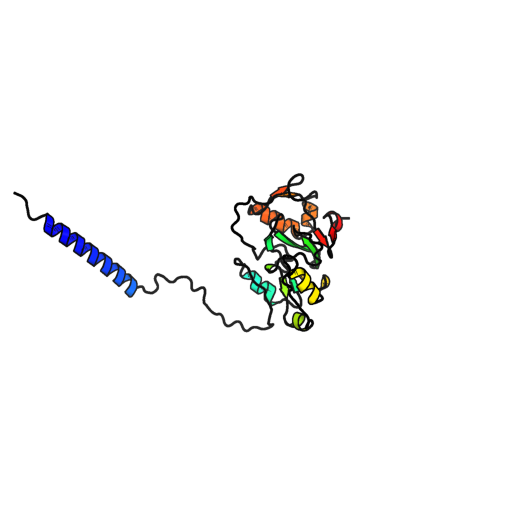 LYS A 1 188 ? 7.533 -17.058 -6.981 1.00 85.19 188 LYS A CA 1
ATOM 1510 C C . LYS A 1 188 ? 6.662 -15.835 -6.744 1.00 85.19 188 LYS A C 1
ATOM 1512 O O . LYS A 1 188 ? 5.841 -15.854 -5.832 1.00 85.19 188 LYS A O 1
ATOM 1517 N N . LEU A 1 189 ? 6.781 -14.822 -7.599 1.00 84.12 189 LEU A N 1
ATOM 1518 C CA . LEU A 1 189 ? 5.963 -13.613 -7.528 1.00 84.12 189 LEU A CA 1
ATOM 1519 C C . LEU A 1 189 ? 4.460 -13.910 -7.664 1.00 84.12 189 LEU A C 1
ATOM 1521 O O . LEU A 1 189 ? 3.655 -13.245 -7.023 1.00 84.12 189 LEU A O 1
ATOM 1525 N N . ASP A 1 190 ? 4.099 -14.956 -8.411 1.00 86.94 190 ASP A N 1
ATOM 1526 C CA . ASP A 1 190 ? 2.722 -15.451 -8.560 1.00 86.94 190 ASP A CA 1
ATOM 1527 C C . ASP A 1 190 ? 2.136 -16.123 -7.322 1.00 86.94 190 ASP A C 1
ATOM 1529 O O . ASP A 1 190 ? 0.919 -16.264 -7.214 1.00 86.94 190 ASP A O 1
ATOM 1533 N N . LYS A 1 191 ? 2.976 -16.501 -6.357 1.00 87.50 191 LYS A N 1
ATOM 1534 C CA . LYS A 1 191 ? 2.503 -16.937 -5.035 1.00 87.50 191 LYS A CA 1
ATOM 1535 C C . LYS A 1 191 ? 2.049 -15.758 -4.169 1.00 87.50 191 LYS A C 1
ATOM 1537 O O . LYS A 1 191 ? 1.451 -15.980 -3.119 1.00 87.50 191 LYS A O 1
ATOM 1542 N N . LEU A 1 192 ? 2.356 -14.531 -4.588 1.00 89.81 192 LEU A N 1
ATOM 1543 C CA . LEU A 1 192 ? 1.879 -13.284 -4.000 1.00 89.81 192 LEU A CA 1
ATOM 1544 C C . LEU A 1 192 ? 0.853 -12.644 -4.943 1.00 89.81 192 LEU A C 1
ATOM 1546 O O . LEU A 1 192 ? 0.826 -12.906 -6.146 1.00 89.81 192 LEU A O 1
ATOM 1550 N N . ASN A 1 193 ? 0.044 -11.728 -4.419 1.00 94.25 193 ASN A N 1
ATOM 1551 C CA . ASN A 1 193 ? -0.878 -10.934 -5.238 1.00 94.25 193 ASN A CA 1
ATOM 1552 C C . ASN A 1 193 ? -0.164 -10.079 -6.309 1.00 94.25 193 ASN A C 1
ATOM 1554 O O . ASN A 1 193 ? -0.742 -9.776 -7.354 1.00 94.25 193 ASN A O 1
ATOM 1558 N N . LEU A 1 194 ? 1.107 -9.729 -6.074 1.00 92.62 194 LEU A N 1
ATOM 1559 C CA . LEU A 1 194 ? 1.911 -8.886 -6.961 1.00 92.62 194 LEU A CA 1
ATOM 1560 C C . LEU A 1 194 ? 2.077 -9.459 -8.371 1.00 92.62 194 LEU A C 1
ATOM 1562 O O . LEU A 1 194 ? 2.088 -8.690 -9.327 1.00 92.62 194 LEU A O 1
ATOM 1566 N N . GLY A 1 195 ? 2.173 -10.783 -8.530 1.00 92.19 195 GLY A N 1
ATOM 1567 C CA . GLY A 1 195 ? 2.339 -11.390 -9.851 1.00 92.19 195 GLY A CA 1
ATOM 1568 C C . GLY A 1 195 ? 1.159 -11.104 -10.787 1.00 92.19 195 GLY A C 1
ATOM 1569 O O . GLY A 1 195 ? 1.351 -10.763 -11.955 1.00 92.19 195 GLY A O 1
ATOM 1570 N N . ALA A 1 196 ? -0.069 -11.158 -10.259 1.00 93.50 196 ALA A N 1
ATOM 1571 C CA . ALA A 1 196 ? -1.276 -10.810 -11.007 1.00 93.50 196 ALA A CA 1
ATOM 1572 C C . ALA A 1 196 ? -1.340 -9.309 -11.333 1.00 93.50 196 ALA A C 1
ATOM 1574 O O . ALA A 1 196 ? -1.630 -8.940 -12.473 1.00 93.50 196 ALA A O 1
ATOM 1575 N N . LEU A 1 197 ? -1.024 -8.454 -10.356 1.00 94.31 197 LEU A N 1
ATOM 1576 C CA . LEU A 1 197 ? -1.037 -7.000 -10.522 1.00 94.31 197 LEU A CA 1
ATOM 1577 C C . LEU A 1 197 ? -0.034 -6.532 -11.577 1.00 94.31 197 LEU A C 1
ATOM 1579 O O . LEU A 1 197 ? -0.397 -5.799 -12.494 1.00 94.31 197 LEU A O 1
ATOM 1583 N N . LEU A 1 198 ? 1.215 -6.981 -11.471 1.00 93.50 198 LEU A N 1
ATOM 1584 C CA . LEU A 1 198 ? 2.297 -6.541 -12.344 1.00 93.50 198 LEU A CA 1
ATOM 1585 C C . LEU A 1 198 ? 2.095 -7.011 -13.787 1.00 93.50 198 LEU A C 1
ATOM 1587 O O . LEU A 1 198 ? 2.286 -6.218 -14.703 1.00 93.50 198 LEU A O 1
ATOM 1591 N N . ARG A 1 199 ? 1.602 -8.239 -14.010 1.00 92.88 199 ARG A N 1
ATOM 1592 C CA . ARG A 1 199 ? 1.184 -8.675 -15.356 1.00 92.88 199 ARG A CA 1
ATOM 1593 C C . ARG A 1 199 ? 0.094 -7.786 -15.938 1.00 92.88 199 ARG A C 1
ATOM 1595 O O . ARG A 1 199 ? 0.125 -7.468 -17.124 1.00 92.88 199 ARG A O 1
ATOM 1602 N N . ARG A 1 200 ? -0.888 -7.404 -15.117 1.00 93.56 200 ARG A N 1
ATOM 1603 C CA . ARG A 1 200 ? -1.987 -6.553 -15.568 1.00 93.56 200 ARG A CA 1
ATOM 1604 C C . ARG A 1 200 ? -1.464 -5.172 -15.959 1.00 93.56 200 ARG A C 1
ATOM 1606 O O . ARG A 1 200 ? -1.788 -4.703 -17.044 1.00 93.56 200 ARG A O 1
ATOM 1613 N N . LEU A 1 201 ? -0.620 -4.559 -15.132 1.00 93.38 201 LEU A N 1
ATOM 1614 C CA . LEU A 1 201 ? 0.016 -3.270 -15.429 1.00 93.38 201 LEU A CA 1
ATOM 1615 C C . LEU A 1 201 ? 0.873 -3.316 -16.701 1.00 93.38 201 LEU A C 1
ATOM 1617 O O . LEU A 1 201 ? 0.738 -2.424 -17.538 1.00 93.38 201 LEU A O 1
ATOM 1621 N N . GLU A 1 202 ? 1.667 -4.377 -16.881 1.00 93.12 202 GLU A N 1
ATOM 1622 C CA . GLU A 1 202 ? 2.483 -4.611 -18.080 1.00 93.12 202 GLU A CA 1
ATOM 1623 C C . GLU A 1 202 ? 1.597 -4.721 -19.331 1.00 93.12 202 GLU A C 1
ATOM 1625 O O . GLU A 1 202 ? 1.851 -4.057 -20.334 1.00 93.12 202 GLU A O 1
ATOM 1630 N N . SER A 1 203 ? 0.483 -5.462 -19.249 1.00 93.62 203 SER A N 1
ATOM 1631 C CA . SER A 1 203 ? -0.476 -5.591 -20.360 1.00 93.62 203 SER A CA 1
ATOM 1632 C C . SER A 1 203 ? -1.185 -4.283 -20.731 1.00 93.62 203 SER A C 1
ATOM 1634 O O . SER A 1 203 ? -1.577 -4.102 -21.880 1.00 93.62 203 SER A O 1
ATOM 1636 N N . MET A 1 204 ? -1.338 -3.364 -19.772 1.00 90.75 204 MET A N 1
ATOM 1637 C CA . MET A 1 204 ? -1.933 -2.040 -19.985 1.00 90.75 204 MET A CA 1
ATOM 1638 C C . MET A 1 204 ? -0.896 -0.987 -20.410 1.00 90.75 204 MET A C 1
ATOM 1640 O O . MET A 1 204 ? -1.266 0.154 -20.668 1.00 90.75 204 MET A O 1
ATOM 1644 N N . GLY A 1 205 ? 0.395 -1.336 -20.455 1.00 90.62 205 GLY A N 1
ATOM 1645 C CA . GLY A 1 205 ? 1.484 -0.392 -20.730 1.00 90.62 205 GLY A CA 1
ATOM 1646 C C . GLY A 1 205 ? 1.730 0.622 -19.607 1.00 90.62 205 GLY A C 1
ATOM 1647 O O . GLY A 1 205 ? 2.386 1.641 -19.829 1.00 90.62 205 GLY A O 1
ATOM 1648 N N . VAL A 1 206 ? 1.208 0.362 -18.403 1.00 90.19 206 VAL A N 1
ATOM 1649 C CA . VAL A 1 206 ? 1.362 1.248 -17.239 1.00 90.19 206 VAL A CA 1
ATOM 1650 C C . VAL A 1 206 ? 2.763 1.132 -16.644 1.00 90.19 206 VAL A C 1
ATOM 1652 O O . VAL A 1 206 ? 3.302 2.122 -16.159 1.00 90.19 206 VAL A O 1
ATOM 1655 N N . ASN A 1 207 ? 3.370 -0.053 -16.694 1.00 92.12 207 ASN A N 1
ATOM 1656 C CA . ASN A 1 207 ? 4.765 -0.274 -16.325 1.00 92.12 207 ASN A CA 1
ATOM 1657 C C . ASN A 1 207 ? 5.396 -1.378 -17.191 1.00 92.12 207 ASN A C 1
ATOM 1659 O O . ASN A 1 207 ? 4.716 -2.038 -17.975 1.00 92.12 207 ASN A O 1
ATOM 1663 N N . HIS A 1 208 ? 6.701 -1.575 -17.037 1.00 93.81 208 HIS A N 1
ATOM 1664 C CA . HIS A 1 208 ? 7.450 -2.677 -17.639 1.00 93.81 208 HIS A 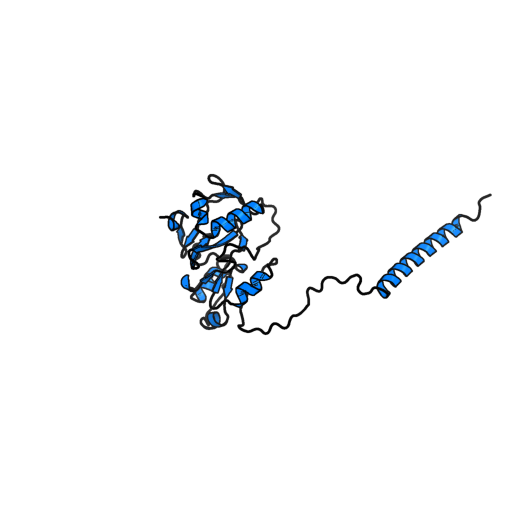CA 1
ATOM 1665 C C . HIS A 1 208 ? 8.233 -3.424 -16.564 1.00 93.81 208 HIS A C 1
ATOM 1667 O O . HIS A 1 208 ? 8.795 -2.791 -15.672 1.00 93.81 208 HIS A O 1
ATOM 1673 N N . ILE A 1 209 ? 8.310 -4.753 -16.641 1.00 91.75 209 ILE A N 1
ATOM 1674 C CA . ILE A 1 209 ? 9.097 -5.554 -15.696 1.00 91.75 209 ILE A CA 1
ATOM 1675 C C . ILE A 1 209 ? 10.394 -5.989 -16.374 1.00 91.75 209 ILE A C 1
ATOM 1677 O O . ILE A 1 209 ? 10.368 -6.609 -17.435 1.00 91.75 209 ILE A O 1
ATOM 1681 N N . SER A 1 210 ? 11.532 -5.717 -15.740 1.00 90.88 210 SER A N 1
ATOM 1682 C CA . SER A 1 210 ? 12.852 -6.153 -16.208 1.00 90.88 210 SER A CA 1
ATOM 1683 C C . SER A 1 210 ? 13.610 -6.884 -15.101 1.00 90.88 210 SER A C 1
ATOM 1685 O O . SER A 1 210 ? 13.387 -6.655 -13.913 1.00 90.88 210 SER A O 1
ATOM 1687 N N . GLU A 1 211 ? 14.514 -7.785 -15.474 1.00 88.44 211 GLU A N 1
ATOM 1688 C CA . GLU A 1 211 ? 15.394 -8.475 -14.522 1.00 88.44 211 GLU A CA 1
ATOM 1689 C C . GLU A 1 211 ? 16.673 -7.669 -14.238 1.00 88.44 211 GLU A C 1
ATOM 1691 O O . GLU A 1 211 ? 17.251 -7.764 -13.153 1.00 88.44 211 GLU A O 1
ATOM 1696 N N . SER A 1 212 ? 17.103 -6.836 -15.190 1.00 86.19 212 SER A N 1
ATOM 1697 C CA . SER A 1 212 ? 18.397 -6.143 -15.172 1.00 86.19 212 SER A CA 1
ATOM 1698 C C . SER A 1 212 ? 18.291 -4.619 -15.102 1.00 86.19 212 SER A C 1
ATOM 1700 O O . SER A 1 212 ? 19.188 -3.982 -14.550 1.00 86.19 212 SER A O 1
ATOM 1702 N N . GLU A 1 213 ? 17.201 -4.031 -15.593 1.00 90.50 213 GLU A N 1
ATOM 1703 C CA . GLU A 1 213 ? 17.066 -2.584 -15.801 1.00 90.50 213 GLU A CA 1
ATOM 1704 C C . GLU A 1 213 ? 15.912 -1.976 -15.000 1.00 90.50 213 GLU A C 1
ATOM 1706 O O . GLU A 1 213 ? 14.938 -2.650 -14.677 1.00 90.50 213 GLU A O 1
ATOM 1711 N N . GLY A 1 214 ? 16.001 -0.675 -14.717 1.00 91.00 214 GLY A N 1
ATOM 1712 C CA . GLY A 1 214 ? 14.943 0.084 -14.049 1.00 91.00 214 GLY A CA 1
ATOM 1713 C C . GLY A 1 214 ? 15.080 0.178 -12.529 1.00 91.00 214 GLY A C 1
ATOM 1714 O O . GLY A 1 214 ? 16.113 -0.155 -11.937 1.00 91.00 214 GLY A O 1
ATOM 1715 N N . THR A 1 215 ? 14.023 0.670 -11.885 1.00 91.19 215 THR A N 1
ATOM 1716 C CA . THR A 1 215 ? 14.006 0.922 -10.442 1.00 91.19 215 THR A CA 1
ATOM 1717 C C . THR A 1 215 ? 13.936 -0.396 -9.690 1.00 91.19 215 THR A C 1
ATOM 1719 O O . THR A 1 215 ? 13.041 -1.206 -9.915 1.00 91.19 215 THR A O 1
ATOM 1722 N N . THR A 1 216 ? 14.879 -0.620 -8.773 1.00 90.62 216 THR A N 1
ATOM 1723 C CA . THR A 1 216 ? 14.931 -1.870 -8.003 1.00 90.62 216 THR A CA 1
ATOM 1724 C C . THR A 1 216 ? 13.706 -2.002 -7.121 1.00 90.62 216 THR A C 1
ATOM 1726 O O . THR A 1 216 ? 13.482 -1.187 -6.226 1.00 90.62 216 THR A O 1
ATOM 1729 N N . ALA A 1 217 ? 12.936 -3.048 -7.381 1.00 90.75 217 ALA A N 1
ATOM 1730 C CA . ALA A 1 217 ? 11.727 -3.360 -6.660 1.00 90.75 217 ALA A CA 1
ATOM 1731 C C . ALA A 1 217 ? 12.073 -3.851 -5.250 1.00 90.75 217 ALA A C 1
ATOM 1733 O O . ALA A 1 217 ? 12.857 -4.786 -5.065 1.00 90.75 217 ALA A O 1
ATOM 1734 N N . GLN A 1 218 ? 11.490 -3.202 -4.254 1.00 90.19 218 GLN A N 1
ATOM 1735 C CA . GLN A 1 218 ? 11.680 -3.504 -2.847 1.00 90.19 218 GLN A CA 1
ATOM 1736 C C . GLN A 1 218 ? 10.322 -3.540 -2.165 1.00 90.19 218 GLN A C 1
ATOM 1738 O O . GLN A 1 218 ? 9.360 -2.922 -2.619 1.00 90.19 218 GLN A O 1
ATOM 1743 N N . ALA A 1 219 ? 10.256 -4.266 -1.060 1.00 91.44 219 ALA A N 1
ATOM 1744 C CA . ALA A 1 219 ? 9.081 -4.292 -0.220 1.00 91.44 219 ALA A CA 1
ATOM 1745 C C . ALA A 1 219 ? 9.382 -3.635 1.121 1.00 91.44 219 ALA A C 1
ATOM 1747 O O . ALA A 1 219 ? 10.528 -3.585 1.570 1.00 91.44 219 ALA A O 1
ATOM 1748 N N . ILE A 1 220 ? 8.345 -3.142 1.779 1.00 92.88 220 ILE A N 1
ATOM 1749 C CA . ILE A 1 220 ? 8.454 -2.469 3.064 1.00 92.88 220 ILE A CA 1
ATOM 1750 C C . ILE A 1 220 ? 7.645 -3.268 4.079 1.00 92.88 220 ILE A C 1
ATOM 1752 O O . ILE A 1 220 ? 6.458 -3.531 3.889 1.00 92.88 220 ILE A O 1
ATOM 1756 N N . VAL A 1 221 ? 8.306 -3.665 5.164 1.00 92.19 221 VAL A N 1
ATOM 1757 C CA . VAL A 1 221 ? 7.708 -4.412 6.272 1.00 92.19 221 VAL A CA 1
ATOM 1758 C C . VAL A 1 221 ? 8.042 -3.675 7.559 1.00 92.19 221 VAL A C 1
ATOM 1760 O O . VAL A 1 221 ? 9.208 -3.586 7.947 1.00 92.19 221 VAL A O 1
ATOM 1763 N N . ASN A 1 222 ? 7.016 -3.122 8.211 1.00 87.81 222 ASN A N 1
ATOM 1764 C CA . ASN A 1 222 ? 7.139 -2.393 9.477 1.00 87.81 222 ASN A CA 1
ATOM 1765 C C . ASN A 1 222 ? 8.238 -1.303 9.449 1.00 87.81 222 ASN A C 1
ATOM 1767 O O . ASN A 1 222 ? 9.112 -1.259 10.314 1.00 87.81 222 ASN A O 1
ATOM 1771 N N . GLY A 1 223 ? 8.251 -0.466 8.405 1.00 86.69 223 GLY A N 1
ATOM 1772 C CA . GLY A 1 223 ? 9.235 0.616 8.246 1.00 86.69 223 GLY A CA 1
ATOM 1773 C C . GLY A 1 223 ? 10.608 0.192 7.722 1.00 86.69 223 GLY A C 1
ATOM 1774 O O . GLY A 1 223 ? 11.438 1.051 7.424 1.00 86.69 223 GLY A O 1
ATOM 1775 N N . SER A 1 224 ? 10.857 -1.111 7.576 1.00 90.50 224 SER A N 1
ATOM 1776 C CA . SER A 1 224 ? 12.120 -1.643 7.067 1.00 90.50 224 SER A CA 1
ATOM 1777 C C . SER A 1 224 ? 11.982 -2.110 5.627 1.00 90.50 224 SER A C 1
ATOM 1779 O O . SER A 1 224 ? 11.070 -2.863 5.291 1.00 90.50 224 SER A O 1
ATOM 1781 N N . VAL A 1 225 ? 12.940 -1.722 4.793 1.00 91.56 225 VAL A N 1
ATOM 1782 C CA . VAL A 1 225 ? 13.076 -2.235 3.430 1.00 91.56 225 VAL A CA 1
ATOM 1783 C C . VAL A 1 225 ? 13.523 -3.697 3.475 1.00 91.56 225 VAL A C 1
ATOM 1785 O O . VAL A 1 225 ? 14.479 -4.043 4.175 1.00 91.56 225 VAL A O 1
ATOM 1788 N N . LYS A 1 226 ? 12.843 -4.557 2.719 1.00 90.69 226 LYS A N 1
ATOM 1789 C CA . LYS A 1 226 ? 13.138 -5.981 2.569 1.00 90.69 226 LYS A CA 1
ATOM 1790 C C . LYS A 1 226 ? 13.196 -6.356 1.084 1.00 90.69 226 LYS A C 1
ATOM 1792 O O . LYS A 1 226 ? 12.358 -5.900 0.303 1.00 90.69 226 LYS A O 1
ATOM 1797 N N . PRO A 1 227 ? 14.161 -7.196 0.672 1.00 88.00 227 PRO A N 1
ATOM 1798 C CA . PRO A 1 227 ? 14.122 -7.798 -0.653 1.00 88.00 227 PRO A CA 1
ATOM 1799 C C . PRO A 1 227 ? 12.960 -8.794 -0.733 1.00 88.00 227 PRO A C 1
ATOM 1801 O O . PRO A 1 227 ? 12.589 -9.402 0.270 1.00 88.00 227 PRO A O 1
ATOM 1804 N N . PHE A 1 228 ? 12.432 -9.040 -1.933 1.00 83.69 228 PHE A N 1
ATOM 1805 C CA . PHE A 1 228 ? 11.360 -10.027 -2.117 1.00 83.69 228 PHE A CA 1
ATOM 1806 C C . PHE A 1 228 ? 11.744 -11.444 -1.705 1.00 83.69 228 PHE A C 1
ATOM 1808 O O . PHE A 1 228 ? 10.868 -12.237 -1.365 1.00 83.69 228 PHE A O 1
ATOM 1815 N N . SER A 1 229 ? 13.041 -11.777 -1.706 1.00 80.06 229 SER A N 1
ATOM 1816 C CA . SER A 1 229 ? 13.527 -13.080 -1.241 1.00 80.06 229 SER A CA 1
ATOM 1817 C C . SER A 1 229 ? 13.073 -13.392 0.182 1.00 80.06 229 SER A C 1
ATOM 1819 O O . SER A 1 229 ? 12.879 -14.562 0.488 1.00 80.06 229 SER A O 1
ATOM 1821 N N . PHE A 1 230 ? 12.800 -12.371 1.001 1.00 83.12 230 PHE A N 1
ATOM 1822 C CA . PHE A 1 230 ? 12.292 -12.493 2.366 1.00 83.12 230 PHE A CA 1
ATOM 1823 C C . PHE A 1 230 ? 11.049 -13.394 2.501 1.00 83.12 230 PHE A C 1
ATOM 1825 O O . PHE A 1 230 ? 10.952 -14.135 3.471 1.00 83.12 230 PHE A O 1
ATOM 1832 N N . TRP A 1 231 ? 10.128 -13.398 1.528 1.00 80.50 231 TRP A N 1
ATOM 1833 C CA . TRP A 1 231 ? 8.906 -14.228 1.575 1.00 80.50 231 TRP A CA 1
ATOM 1834 C C . TRP A 1 231 ? 9.106 -15.686 1.143 1.00 80.50 231 TRP A C 1
ATOM 1836 O O . TRP A 1 231 ? 8.208 -16.520 1.313 1.00 80.50 231 TRP A O 1
ATOM 1846 N N . PHE A 1 232 ? 10.260 -15.983 0.550 1.00 78.25 232 PHE A N 1
ATOM 1847 C CA . PHE A 1 232 ? 10.604 -17.284 -0.029 1.00 78.25 232 PHE A CA 1
ATOM 1848 C C . PHE A 1 232 ? 11.904 -17.855 0.546 1.00 78.25 232 PHE A C 1
ATOM 1850 O O . PHE A 1 232 ? 12.464 -18.775 -0.054 1.00 78.25 232 PHE A O 1
ATOM 1857 N N . SER A 1 233 ? 12.387 -17.252 1.637 1.00 63.81 233 SER A N 1
ATOM 1858 C CA . SER A 1 233 ? 13.519 -17.718 2.440 1.00 63.81 233 SER A CA 1
ATOM 1859 C C . SER A 1 233 ? 13.090 -18.847 3.365 1.00 63.81 233 SER A C 1
ATOM 1861 O O . SER A 1 233 ? 11.912 -18.830 3.791 1.00 63.81 233 SER A O 1
#

Sequence (233 aa):
MGGPRTSIFLRQKKFQFVLVAAVVVFLIVLFPNLYDSEDYEKEYPLLLENEQLVICYESNVDSRKALEIRYTKKVSMFPVGLIGDYGISSPIVRNGRVEGFFDSWPAKRKWPVDMAGFAVSLEYLALSPNATMPFKAGYEEDEFLKSIGLKLEDIEPKARNCTEILVWHTQTKSSKSPTVRISMDRQKLDKLNLGALLRRLESMGVNHISESEGTTAQAIVNGSVKPFSFWFS